Protein AF-A0A815WKU8-F1 (afdb_monomer)

Foldseek 3Di:
DDPCALVNLLVVLLVVQVVLPAVSLVVLLLCLFADDPVSNLSSLVSVLVNCLVVQQSGPYDLLSLVLSLLLQCLPPDPVSNVSSLSSVLSCCVHVVPPPDDDDDDDDDPDDSVNVNVVLVVLSVVNNCSSLSVLLVCCVSCVVCLLVNLLNLLVSLLSGDPVSNVSSVSSNVNSVLLADEDDPPDPPPPQDPPPPDDPPDPPDSPHSPGPYDNVSNVSNVVSVVVVPD

Radius of gyration: 19.02 Å; Cα contacts (8 Å, |Δi|>4): 228; chains: 1; bounding box: 58×35×51 Å

Solvent-accessible surface area (backbone atoms only — not comparable to full-atom values): 13208 Å² total; per-residue (Å²): 132,87,80,78,45,50,66,58,52,31,52,50,52,57,60,32,54,77,66,74,51,44,66,62,56,54,53,42,54,51,37,43,39,61,47,55,73,74,56,14,50,39,38,47,52,24,51,41,50,50,52,62,73,55,55,85,71,61,78,66,64,62,49,60,54,50,54,54,30,44,63,29,38,42,39,92,49,64,74,54,17,55,47,21,48,55,36,48,49,51,47,45,68,42,80,60,60,73,78,70,80,92,73,84,88,89,78,82,86,75,49,80,65,54,57,47,54,48,51,53,59,45,45,70,41,51,94,49,14,29,43,54,50,33,40,52,45,32,71,77,43,56,88,45,32,70,55,40,50,55,45,47,55,55,45,47,76,63,29,38,77,74,56,31,58,50,43,52,51,41,44,53,46,34,55,70,42,54,36,78,48,65,90,87,56,64,96,83,68,83,64,82,83,74,85,71,72,94,82,62,102,71,79,62,56,78,89,67,35,69,42,40,59,68,50,32,52,52,50,53,51,53,52,49,72,76,72,111

Nearest PDB structures (foldseek):
  7pgp-assembly1_N  TM=6.726E-01  e=5.378E-02  Homo sapiens
  7vpw-assembly1_A  TM=4.222E-01  e=2.963E-01  Homo sapiens
  5j3v-assembly1_A  TM=3.668E-01  e=3.103E-01  Homo sapiens
  2qmr-assembly2_B  TM=3.824E-01  e=1.964E+00  Homo sapiens
  2qmr-assembly3_C  TM=3.902E-01  e=2.154E+00  Homo sapiens

Organism: NCBI:txid433720

Sequence (228 aa):
TSQLSVTTLYQLLELHGKTTNTMVVEWVIDRCYTKSVRFSDRCFTALAKTFIEVANDYPCDLPSVLTLTLTNVGSPRMHVHELALRLMVVLCKGHLSESQPTTSQQSNGISSSDDVAYIISLASNYSKSQMMLSEYLARRRPDLTMAMFSEITTRILTANSCSRGTLFMILLPWIHNIELTDPSLPKGMHGHDIALNEEQGNAFLQGLGWGSVQSTELILNNLFYLTA

pLDDT: mean 75.83, std 17.93, range [31.61, 95.25]

Structure (mmCIF, N/CA/C/O backbone):
data_AF-A0A815WKU8-F1
#
_entry.id   AF-A0A815WKU8-F1
#
loop_
_atom_site.group_PDB
_atom_site.id
_atom_site.type_symbol
_atom_site.label_atom_id
_atom_site.label_alt_id
_atom_site.label_comp_id
_atom_site.label_asym_id
_atom_site.label_entity_id
_atom_site.label_seq_id
_atom_site.pdbx_PDB_ins_code
_atom_site.Cartn_x
_atom_site.Cartn_y
_atom_site.Cartn_z
_atom_site.occupancy
_atom_site.B_iso_or_equiv
_atom_site.auth_seq_id
_atom_site.auth_comp_id
_atom_site.auth_asym_id
_atom_site.auth_atom_id
_atom_site.pdbx_PDB_model_num
ATOM 1 N N . THR A 1 1 ? -26.457 9.053 9.094 1.00 39.94 1 THR A N 1
ATOM 2 C CA . THR A 1 1 ? -25.401 8.305 8.378 1.00 39.94 1 THR A CA 1
ATOM 3 C C . THR A 1 1 ? -24.562 7.573 9.403 1.00 39.94 1 THR A C 1
ATOM 5 O O . THR A 1 1 ? -23.947 8.196 10.257 1.00 39.94 1 THR A O 1
ATOM 8 N N . SER A 1 2 ? -24.666 6.249 9.408 1.00 45.81 2 SER A N 1
ATOM 9 C CA . SER A 1 2 ? -24.241 5.353 10.486 1.00 45.81 2 SER A CA 1
ATOM 10 C C . SER A 1 2 ? -22.752 5.509 10.820 1.00 45.81 2 SER A C 1
ATOM 12 O O . SER A 1 2 ? -21.889 5.200 9.999 1.00 45.81 2 SER A O 1
ATOM 14 N N . GLN A 1 3 ? -22.440 6.005 12.022 1.00 51.44 3 GLN A N 1
ATOM 15 C CA . GLN A 1 3 ? -21.077 6.024 12.552 1.00 51.44 3 GLN A CA 1
ATOM 16 C C . GLN A 1 3 ? -20.672 4.589 12.909 1.00 51.44 3 GLN A C 1
ATOM 18 O O . GLN A 1 3 ? -20.868 4.148 14.036 1.00 51.44 3 GLN A O 1
ATOM 23 N N . LEU A 1 4 ? -20.107 3.844 11.957 1.00 62.72 4 LEU A N 1
ATOM 24 C CA . LEU A 1 4 ? -19.464 2.572 12.284 1.00 62.72 4 LEU A CA 1
ATOM 25 C C . LEU A 1 4 ? -18.291 2.863 13.232 1.00 62.72 4 LEU A C 1
ATOM 27 O O . LEU A 1 4 ? -17.476 3.751 12.959 1.00 62.72 4 LEU A O 1
ATOM 31 N N . SER A 1 5 ? -18.246 2.207 14.388 1.00 79.44 5 SER A N 1
ATOM 32 C CA . SER A 1 5 ? -17.195 2.449 15.377 1.00 79.44 5 SER A CA 1
ATOM 33 C C . SER A 1 5 ? -15.897 1.716 14.998 1.00 79.44 5 SER A C 1
ATOM 35 O O . SER A 1 5 ? -15.950 0.704 14.303 1.00 79.44 5 SER A O 1
ATOM 37 N N . VAL A 1 6 ? -14.725 2.211 15.428 1.00 71.25 6 VAL A N 1
ATOM 38 C CA . VAL A 1 6 ? -13.427 1.525 15.188 1.00 71.25 6 VAL A CA 1
ATOM 39 C C . VAL A 1 6 ? -13.457 0.112 15.762 1.00 71.25 6 VAL A C 1
ATOM 41 O O . VAL A 1 6 ? -12.947 -0.810 15.143 1.00 71.25 6 VAL A O 1
ATOM 44 N N . THR A 1 7 ? -14.097 -0.061 16.919 1.00 74.94 7 THR A N 1
ATOM 45 C CA . THR A 1 7 ? -14.254 -1.359 17.574 1.00 74.94 7 THR A CA 1
ATOM 46 C C . THR A 1 7 ? -15.139 -2.298 16.759 1.00 74.94 7 THR A C 1
ATOM 48 O O . THR A 1 7 ? -14.791 -3.462 16.620 1.00 74.94 7 THR A O 1
ATOM 51 N N . THR A 1 8 ? -16.212 -1.799 16.135 1.00 81.06 8 THR A N 1
ATOM 52 C CA . THR A 1 8 ? -17.035 -2.601 15.210 1.00 81.06 8 THR A CA 1
ATOM 53 C C . THR A 1 8 ? -16.240 -3.041 13.977 1.00 81.06 8 THR A C 1
ATOM 55 O O . THR A 1 8 ? -16.346 -4.194 13.577 1.00 81.06 8 THR A O 1
ATOM 58 N N . LEU A 1 9 ? -15.433 -2.150 13.382 1.00 79.31 9 LEU A N 1
ATOM 59 C CA . LEU A 1 9 ? -14.571 -2.499 12.242 1.00 79.31 9 LEU A CA 1
ATOM 60 C C . LEU A 1 9 ? -13.524 -3.542 12.624 1.00 79.31 9 LEU A C 1
ATOM 62 O O . LEU A 1 9 ? -13.321 -4.501 11.891 1.00 79.31 9 LEU A O 1
ATOM 66 N N . TYR A 1 10 ? -12.888 -3.360 13.777 1.00 74.62 10 TYR A N 1
ATOM 67 C CA . TYR A 1 10 ? -11.885 -4.281 14.288 1.00 74.62 10 TYR A CA 1
ATOM 68 C C . TYR A 1 10 ? -12.481 -5.670 14.561 1.00 74.62 10 TYR A C 1
ATOM 70 O O . TYR A 1 10 ? -11.957 -6.655 14.060 1.00 74.62 10 TYR A O 1
ATOM 78 N N . GLN A 1 11 ? -13.621 -5.755 15.258 1.00 77.88 11 GLN A N 1
ATOM 79 C CA . GLN A 1 11 ? -14.301 -7.031 15.519 1.00 77.88 11 GLN A CA 1
ATOM 80 C C . GLN A 1 11 ? -14.716 -7.730 14.223 1.00 77.88 11 GLN A C 1
ATOM 82 O O . GLN A 1 11 ? -14.587 -8.942 14.101 1.00 77.88 11 GLN A O 1
ATOM 87 N N . LEU A 1 12 ? -15.191 -6.967 13.237 1.00 80.75 12 LEU A N 1
ATOM 88 C CA . LEU A 1 12 ? -15.529 -7.489 11.919 1.00 80.75 12 LEU A CA 1
ATOM 89 C C . LEU A 1 12 ? -14.275 -8.051 11.220 1.00 80.75 12 LEU A C 1
ATOM 91 O O . LEU A 1 12 ? -14.286 -9.189 10.767 1.00 80.75 12 LEU A O 1
ATOM 95 N N . LEU A 1 13 ? -13.163 -7.316 11.203 1.00 78.00 13 LEU A N 1
ATOM 96 C CA . LEU A 1 13 ? -11.903 -7.791 10.617 1.00 78.00 13 LEU A CA 1
ATOM 97 C C . LEU A 1 13 ? -11.333 -9.025 11.336 1.00 78.00 13 LEU A C 1
ATOM 99 O O . LEU A 1 13 ? -10.831 -9.932 10.673 1.00 78.00 13 LEU A O 1
ATOM 103 N N . GLU A 1 14 ? -11.445 -9.084 12.664 1.00 74.12 14 GLU A N 1
ATOM 104 C CA . GLU A 1 14 ? -10.985 -10.210 13.485 1.00 74.12 14 GLU A CA 1
ATOM 105 C C . GLU A 1 14 ? -11.832 -11.472 13.252 1.00 74.12 14 GLU A C 1
ATOM 107 O O . GLU A 1 14 ? -11.296 -12.566 13.057 1.00 74.12 14 GLU A O 1
ATOM 112 N N . LEU A 1 15 ? -13.162 -11.325 13.225 1.00 69.81 15 LEU A N 1
ATOM 113 C CA . LEU A 1 15 ? -14.088 -12.426 12.957 1.00 69.81 15 LEU A CA 1
ATOM 114 C C . LEU A 1 15 ? -13.900 -12.978 11.541 1.00 69.81 15 LEU A C 1
ATOM 116 O O . LEU A 1 15 ? -13.887 -14.194 11.351 1.00 69.81 15 LEU A O 1
ATOM 120 N N . HIS A 1 16 ? -13.722 -12.096 10.554 1.00 68.81 16 HIS A N 1
ATOM 121 C CA . HIS A 1 16 ? -13.595 -12.501 9.157 1.00 68.81 16 HIS A CA 1
ATOM 122 C C . HIS A 1 16 ? -12.189 -12.994 8.785 1.00 68.81 16 HIS A C 1
ATOM 124 O O . HIS A 1 16 ? -12.086 -13.889 7.941 1.00 68.81 16 HIS A O 1
ATOM 130 N N . GLY A 1 17 ? -11.138 -12.520 9.468 1.00 60.28 17 GLY A N 1
ATOM 131 C CA . GLY A 1 17 ? -9.767 -13.020 9.311 1.00 60.28 17 GLY A CA 1
ATOM 132 C C . GLY A 1 17 ? -9.640 -14.520 9.594 1.00 60.28 17 GLY A C 1
ATOM 133 O O . GLY A 1 17 ? -8.927 -15.224 8.888 1.00 60.28 17 GLY A O 1
ATOM 134 N N . LYS A 1 18 ? -10.436 -15.045 10.536 1.00 59.91 18 LYS A N 1
ATOM 135 C CA . LYS A 1 18 ? -10.501 -16.486 10.852 1.00 59.91 18 LYS A CA 1
ATOM 136 C C . LYS A 1 18 ? -11.215 -17.326 9.785 1.00 59.91 18 LYS A C 1
ATOM 138 O O . LYS A 1 18 ? -11.091 -18.544 9.788 1.00 59.91 18 LYS A O 1
ATOM 143 N N . THR A 1 19 ? -11.970 -16.697 8.880 1.00 55.69 19 THR A N 1
ATOM 144 C CA . THR A 1 19 ? -12.804 -17.380 7.868 1.00 55.69 19 THR A CA 1
ATOM 145 C C . THR A 1 19 ? -12.257 -17.287 6.441 1.00 55.69 19 THR A C 1
ATOM 147 O O . THR A 1 19 ? -12.985 -17.585 5.499 1.00 55.69 19 THR A O 1
ATOM 150 N N . THR A 1 20 ? -10.993 -16.886 6.247 1.00 60.47 20 THR A N 1
ATOM 151 C CA . THR A 1 20 ? -10.344 -16.704 4.923 1.00 60.47 20 THR A CA 1
ATOM 152 C C . THR A 1 20 ? -11.039 -15.703 3.984 1.00 60.47 20 THR A C 1
ATOM 154 O O . THR A 1 20 ? -10.730 -15.637 2.798 1.00 60.47 20 THR A O 1
ATOM 157 N N . ASN A 1 21 ? -11.977 -14.893 4.489 1.00 66.62 21 ASN A N 1
ATOM 158 C CA . ASN A 1 21 ? -12.726 -13.947 3.667 1.00 66.62 21 ASN A CA 1
ATOM 159 C C . ASN A 1 21 ? -11.954 -12.628 3.511 1.00 66.62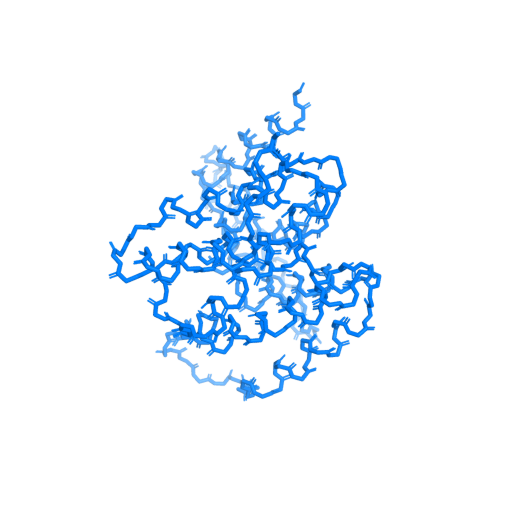 21 ASN A C 1
ATOM 161 O O . ASN A 1 21 ? -12.059 -11.725 4.343 1.00 66.62 21 ASN A O 1
ATOM 165 N N . THR A 1 22 ? -11.204 -12.519 2.416 1.00 74.00 22 THR A N 1
ATOM 166 C CA . THR A 1 22 ? -10.369 -11.355 2.079 1.00 74.00 22 THR A CA 1
ATOM 167 C C . THR A 1 22 ? -11.166 -10.147 1.566 1.00 74.00 22 THR A C 1
ATOM 169 O O . THR A 1 22 ? -10.671 -9.022 1.608 1.00 74.00 22 THR A O 1
ATOM 172 N N . MET A 1 23 ? -12.432 -10.329 1.160 1.00 78.50 23 MET A N 1
ATOM 173 C CA . MET A 1 23 ? -13.259 -9.255 0.579 1.00 78.50 23 MET A CA 1
ATOM 174 C C . MET A 1 23 ? -13.518 -8.110 1.560 1.00 78.50 23 MET A C 1
ATOM 176 O O . MET A 1 23 ? -13.627 -6.950 1.165 1.00 78.50 23 MET A O 1
ATOM 180 N N . VAL A 1 24 ? -13.633 -8.431 2.850 1.00 81.94 24 VAL A N 1
ATOM 181 C CA . VAL A 1 24 ? -13.855 -7.431 3.897 1.00 81.94 24 VAL A CA 1
ATOM 182 C C . VAL A 1 24 ? -12.640 -6.519 4.036 1.00 81.94 24 VAL A C 1
ATOM 184 O O . VAL A 1 24 ? -12.800 -5.308 4.169 1.00 81.94 24 VAL A O 1
ATOM 187 N N . VAL A 1 25 ? -11.434 -7.081 3.974 1.00 83.38 25 VAL A N 1
ATOM 188 C CA . VAL A 1 25 ? -10.187 -6.315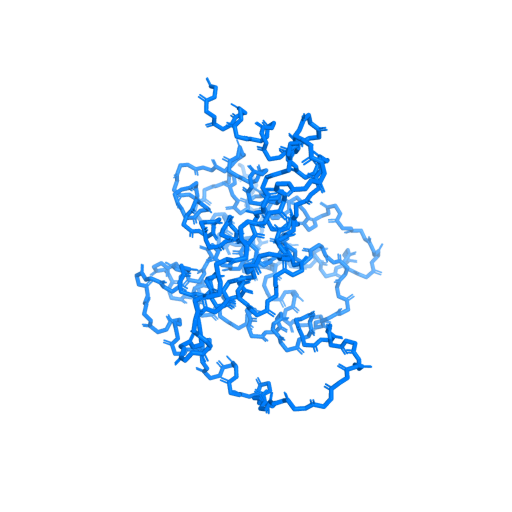 4.072 1.00 83.38 25 VAL A CA 1
ATOM 189 C C . VAL A 1 25 ? -10.038 -5.388 2.888 1.00 83.38 25 VAL A C 1
ATOM 191 O O . VAL A 1 25 ? -9.875 -4.190 3.101 1.00 83.38 25 VAL A O 1
ATOM 194 N N . GLU A 1 26 ? -10.202 -5.906 1.671 1.00 86.19 26 GLU A N 1
ATOM 195 C CA . GLU A 1 26 ? -10.152 -5.089 0.455 1.00 86.19 26 GLU A CA 1
ATOM 196 C C . GLU A 1 26 ? -11.170 -3.949 0.496 1.00 86.19 26 GLU A C 1
ATOM 198 O O . GLU A 1 26 ? -10.838 -2.794 0.226 1.00 86.19 26 GLU A O 1
ATOM 203 N N . TRP A 1 27 ? -12.392 -4.230 0.959 1.00 87.19 27 TRP A N 1
ATOM 204 C CA . TRP A 1 27 ? -13.400 -3.191 1.128 1.00 87.19 27 TRP A CA 1
ATOM 205 C C . TRP A 1 27 ? -12.978 -2.125 2.148 1.00 87.19 27 TRP A C 1
ATOM 207 O O . TRP A 1 27 ? -13.216 -0.938 1.920 1.00 87.19 27 TRP A O 1
ATOM 217 N N . VAL A 1 28 ? -12.366 -2.499 3.279 1.00 89.06 28 VAL A N 1
ATOM 218 C CA . VAL A 1 28 ? -11.888 -1.521 4.274 1.00 89.06 28 VAL A CA 1
ATOM 219 C C . VAL A 1 28 ? -10.692 -0.728 3.730 1.00 89.06 28 VAL A C 1
ATOM 221 O O . VAL A 1 28 ? -10.642 0.487 3.946 1.00 89.06 28 VAL A O 1
ATOM 224 N N . ILE A 1 29 ? -9.786 -1.362 2.975 1.00 91.19 29 ILE A N 1
ATOM 225 C CA . ILE A 1 29 ? -8.673 -0.697 2.279 1.00 91.19 29 ILE A CA 1
ATOM 226 C C . ILE A 1 29 ? -9.219 0.353 1.301 1.00 91.19 29 ILE A C 1
ATOM 228 O O . ILE A 1 29 ? -8.812 1.514 1.366 1.00 91.19 29 ILE A O 1
ATOM 232 N N . ASP A 1 30 ? -10.227 0.019 0.491 1.00 91.25 30 ASP A N 1
ATOM 233 C CA . ASP A 1 30 ? -10.883 0.974 -0.415 1.00 91.25 30 ASP A CA 1
ATOM 234 C C . ASP A 1 30 ? -11.449 2.194 0.320 1.00 91.25 30 ASP A C 1
ATOM 236 O O . ASP A 1 30 ? -11.418 3.330 -0.174 1.00 91.25 30 ASP A O 1
ATOM 240 N N . ARG A 1 31 ? -11.977 2.002 1.534 1.00 90.88 31 ARG A N 1
ATOM 241 C CA . ARG A 1 31 ? -12.481 3.122 2.340 1.00 90.88 31 ARG A CA 1
ATOM 242 C C . ARG A 1 31 ? -11.377 4.038 2.838 1.00 90.88 31 ARG A C 1
ATOM 244 O O . ARG A 1 31 ? -11.654 5.229 2.981 1.00 90.88 31 ARG A O 1
ATOM 251 N N . CYS A 1 32 ? -10.155 3.547 3.027 1.00 92.75 32 CYS A N 1
ATOM 252 C CA . CYS A 1 32 ? -9.016 4.397 3.364 1.00 92.75 32 CYS A CA 1
ATOM 253 C C . CYS A 1 32 ? -8.712 5.417 2.252 1.00 92.75 32 CYS A C 1
ATOM 255 O O . CYS A 1 32 ? -8.382 6.563 2.564 1.00 92.75 32 CYS A O 1
ATOM 257 N N . TYR A 1 33 ? -8.908 5.046 0.983 1.00 91.81 33 TYR A N 1
ATOM 258 C CA . TYR A 1 33 ? -8.633 5.904 -0.177 1.00 91.81 33 TYR A CA 1
ATOM 259 C C . TYR A 1 33 ? -9.827 6.756 -0.635 1.00 91.81 33 TYR A C 1
ATOM 261 O O . TYR A 1 33 ? -9.639 7.862 -1.150 1.00 91.81 33 TYR A O 1
ATOM 269 N N . THR A 1 34 ? -11.060 6.279 -0.432 1.00 90.38 34 THR A N 1
ATOM 270 C CA . THR A 1 34 ? -12.273 6.899 -1.012 1.00 90.38 34 THR A CA 1
ATOM 271 C C . THR A 1 34 ? -13.086 7.760 -0.042 1.00 90.38 34 THR A C 1
ATOM 273 O O . THR A 1 34 ? -13.949 8.526 -0.478 1.00 90.38 34 THR A O 1
ATOM 276 N N . LYS A 1 35 ? -12.890 7.625 1.276 1.00 89.88 35 LYS A N 1
ATOM 277 C CA . LYS A 1 35 ? -13.703 8.325 2.287 1.00 89.88 35 LYS A CA 1
ATOM 278 C C . LYS A 1 35 ? -13.001 9.548 2.867 1.00 89.88 35 LYS A C 1
ATOM 280 O O . LYS A 1 35 ? -11.894 9.913 2.492 1.00 89.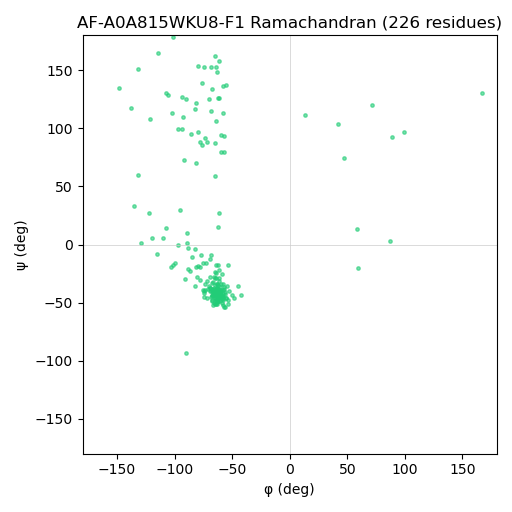88 35 LYS A O 1
ATOM 285 N N . SER A 1 36 ? -13.712 10.238 3.760 1.00 88.69 36 SER A N 1
ATOM 286 C CA . SER A 1 36 ? -13.168 11.393 4.458 1.00 88.69 36 SER A CA 1
ATOM 287 C C . SER A 1 36 ? -11.991 10.986 5.337 1.00 88.69 36 SER A C 1
ATOM 289 O O . SER A 1 36 ? -11.985 9.919 5.943 1.00 88.69 36 SER A O 1
ATOM 291 N N . VAL A 1 37 ? -11.051 11.912 5.482 1.00 88.94 37 VAL A N 1
ATOM 292 C CA . VAL A 1 37 ? -9.830 11.813 6.292 1.00 88.94 37 VAL A CA 1
ATOM 293 C C . VAL A 1 37 ? -10.068 11.164 7.670 1.00 88.94 37 VAL A C 1
ATOM 295 O O . VAL A 1 37 ? -9.328 10.272 8.071 1.00 88.94 37 VAL A O 1
ATOM 298 N N . ARG A 1 38 ? -11.152 11.537 8.368 1.00 88.25 38 ARG A N 1
ATOM 299 C CA . ARG A 1 38 ? -11.523 10.960 9.677 1.00 88.25 38 ARG A CA 1
ATOM 300 C C . ARG A 1 38 ? -12.002 9.510 9.598 1.00 88.25 38 ARG A C 1
ATOM 302 O O . ARG A 1 38 ? -11.793 8.749 10.535 1.00 88.25 38 ARG A O 1
ATOM 309 N N . PHE A 1 39 ? -12.717 9.141 8.538 1.00 88.94 39 PHE A N 1
ATOM 310 C CA . PHE A 1 39 ? -13.186 7.769 8.346 1.00 88.94 39 PHE A CA 1
ATOM 311 C C . PHE A 1 39 ? -12.026 6.861 7.935 1.00 88.94 39 PHE A C 1
ATOM 313 O O . PHE A 1 39 ? -11.895 5.763 8.475 1.00 88.94 39 PHE A O 1
ATOM 320 N N . SER A 1 40 ? -11.158 7.353 7.050 1.00 90.81 40 SER A N 1
ATOM 321 C CA . SER A 1 40 ? -9.942 6.663 6.624 1.00 90.81 40 SER A CA 1
ATOM 322 C C . SER A 1 40 ? -9.029 6.339 7.804 1.00 90.81 40 SER A C 1
ATOM 324 O O . SER A 1 40 ? -8.580 5.206 7.906 1.00 90.81 40 SER A O 1
ATOM 326 N N . ASP A 1 41 ? -8.847 7.258 8.760 1.00 91.38 41 ASP A N 1
ATOM 327 C CA . ASP A 1 41 ? -8.035 6.991 9.962 1.00 91.38 41 ASP A CA 1
ATOM 328 C C . ASP A 1 41 ? -8.570 5.841 10.794 1.00 91.38 41 ASP A C 1
ATOM 330 O O . ASP A 1 41 ? -7.811 5.027 11.311 1.00 91.38 41 ASP A O 1
ATOM 334 N N . ARG A 1 42 ? -9.893 5.773 10.933 1.00 90.19 42 ARG A N 1
ATOM 335 C CA . ARG A 1 42 ? -10.560 4.726 11.708 1.00 90.19 42 ARG A CA 1
ATOM 336 C C . ARG A 1 42 ? -10.424 3.372 11.023 1.00 90.19 42 ARG A C 1
ATOM 338 O O . ARG A 1 42 ? -10.177 2.385 11.709 1.00 90.19 42 ARG A O 1
ATOM 345 N N . CYS A 1 43 ? -10.541 3.348 9.695 1.00 91.38 43 CYS A N 1
ATOM 346 C CA . CYS A 1 43 ? -10.332 2.153 8.879 1.00 91.38 43 CYS A CA 1
ATOM 347 C C . CYS A 1 43 ? -8.881 1.681 8.955 1.00 91.38 43 CYS A C 1
ATOM 349 O O . CYS A 1 43 ? -8.633 0.533 9.311 1.00 91.38 43 CYS A O 1
ATOM 351 N N . PHE A 1 44 ? -7.933 2.588 8.720 1.00 93.69 44 PHE A N 1
ATOM 352 C CA . PHE A 1 44 ? -6.509 2.300 8.811 1.00 93.69 44 PHE A CA 1
ATOM 353 C C . PHE A 1 44 ? -6.117 1.819 10.208 1.00 93.69 44 PHE A C 1
ATOM 355 O O . PHE A 1 44 ? -5.417 0.824 10.341 1.00 93.69 44 PHE A O 1
ATOM 362 N N . THR A 1 45 ? -6.616 2.475 11.259 1.00 92.44 45 THR A N 1
ATOM 363 C CA . THR A 1 45 ? -6.326 2.083 12.643 1.00 92.44 45 THR A CA 1
ATOM 364 C C . THR A 1 45 ? -6.837 0.682 12.954 1.00 92.44 45 THR A C 1
ATOM 366 O O . THR A 1 45 ? -6.134 -0.083 13.609 1.00 92.44 45 THR A O 1
ATOM 369 N N . ALA A 1 46 ? -8.051 0.344 12.506 1.00 90.44 46 ALA A N 1
ATOM 370 C CA . ALA A 1 46 ? -8.603 -0.993 12.690 1.00 90.44 46 ALA A CA 1
ATOM 371 C C . ALA A 1 46 ? -7.760 -2.037 11.944 1.00 90.44 46 ALA A C 1
ATOM 373 O O . ALA A 1 46 ? -7.293 -2.978 12.576 1.00 90.44 46 ALA A O 1
ATOM 374 N N . LEU A 1 47 ? -7.484 -1.809 10.653 1.00 90.25 47 LEU A N 1
ATOM 375 C CA . LEU A 1 47 ? -6.650 -2.691 9.832 1.00 90.25 47 LEU A CA 1
ATOM 376 C C . LEU A 1 47 ? -5.270 -2.903 10.451 1.00 90.25 47 LEU A C 1
ATOM 378 O O . LEU A 1 47 ? -4.870 -4.036 10.689 1.00 90.25 47 LEU A O 1
ATOM 382 N N . ALA A 1 48 ? -4.554 -1.821 10.754 1.00 91.50 48 ALA A N 1
ATOM 383 C CA . ALA A 1 48 ? -3.191 -1.907 11.253 1.00 91.50 48 ALA A CA 1
ATOM 384 C C . ALA A 1 48 ? -3.111 -2.652 12.587 1.00 91.50 48 ALA A C 1
ATOM 386 O O . ALA A 1 48 ? -2.211 -3.465 12.767 1.00 91.50 48 ALA A O 1
ATOM 387 N N . LYS A 1 49 ? -4.066 -2.435 13.501 1.00 89.44 49 LYS A N 1
ATOM 388 C CA . LYS A 1 49 ? -4.131 -3.208 14.748 1.00 89.44 49 LYS A CA 1
ATOM 389 C C . LYS A 1 49 ? -4.376 -4.689 14.486 1.00 89.44 49 LYS A C 1
ATOM 391 O O . LYS A 1 49 ? -3.640 -5.505 15.024 1.00 89.44 49 LYS A O 1
ATOM 396 N N . THR A 1 50 ? -5.336 -5.021 13.622 1.00 86.00 50 THR A N 1
ATOM 397 C CA . THR A 1 50 ? -5.610 -6.415 13.255 1.00 86.00 50 THR A CA 1
ATOM 398 C C . THR A 1 50 ? -4.372 -7.089 12.658 1.00 86.00 50 THR A C 1
ATOM 400 O O . THR A 1 50 ? -4.015 -8.177 13.091 1.00 86.00 50 THR A O 1
ATOM 403 N N . PHE A 1 51 ? -3.662 -6.441 11.731 1.00 85.69 51 PHE A N 1
ATOM 404 C CA . PHE A 1 51 ? -2.446 -7.009 11.135 1.00 85.69 51 PHE A CA 1
ATOM 405 C C . PHE A 1 51 ? -1.289 -7.157 12.127 1.00 85.69 51 PHE A C 1
ATOM 407 O O . PHE A 1 51 ? -0.583 -8.163 12.097 1.00 85.69 51 PHE A O 1
ATOM 414 N N . ILE A 1 52 ? -1.096 -6.179 13.017 1.00 87.38 52 ILE A N 1
ATOM 415 C CA . ILE A 1 52 ? -0.049 -6.238 14.046 1.00 87.38 52 ILE A CA 1
ATOM 416 C C . ILE A 1 52 ? -0.321 -7.371 15.046 1.00 87.38 52 ILE A C 1
ATOM 418 O O . ILE A 1 52 ? 0.620 -8.020 15.490 1.00 87.38 52 ILE A O 1
ATOM 422 N N . GLU A 1 53 ? -1.583 -7.604 15.410 1.00 83.25 53 GLU A N 1
ATOM 423 C CA . GLU A 1 53 ? -1.959 -8.614 16.406 1.00 83.25 53 GLU A CA 1
ATOM 424 C C . GLU A 1 53 ? -2.048 -10.030 15.831 1.00 83.25 53 GLU A C 1
ATOM 426 O O . GLU A 1 53 ? -1.684 -10.979 16.520 1.00 83.25 53 GLU A O 1
ATOM 431 N N . VAL A 1 54 ? -2.512 -10.182 14.586 1.00 73.88 54 VAL A N 1
ATOM 432 C CA . VAL A 1 54 ? -2.662 -11.497 13.939 1.00 73.88 54 VAL A CA 1
ATOM 433 C C . VAL A 1 54 ? -1.338 -12.019 13.365 1.00 73.88 54 VAL A C 1
ATOM 435 O O . VAL A 1 54 ? -1.227 -13.220 13.188 1.00 73.88 54 VAL A O 1
ATOM 438 N N . ALA A 1 55 ? -0.343 -11.148 13.132 1.00 62.84 55 ALA A N 1
ATOM 439 C CA . ALA A 1 55 ? 1.047 -11.457 12.755 1.00 62.84 55 ALA A CA 1
ATOM 440 C C . ALA A 1 55 ? 1.233 -12.589 11.710 1.00 62.84 55 ALA A C 1
ATOM 442 O O . ALA A 1 55 ? 1.204 -13.766 12.042 1.00 62.84 55 ALA A O 1
ATOM 443 N N . ASN A 1 56 ? 1.527 -12.224 10.454 1.00 59.50 56 ASN A N 1
ATOM 444 C CA . ASN A 1 56 ? 1.844 -13.092 9.294 1.00 59.50 56 ASN A CA 1
ATOM 445 C C . ASN A 1 56 ? 0.794 -14.127 8.848 1.00 59.50 56 ASN A C 1
ATOM 447 O O . ASN A 1 56 ? 0.815 -14.516 7.684 1.00 59.50 56 ASN A O 1
ATOM 451 N N . ASP A 1 57 ? -0.154 -14.509 9.702 1.00 61.50 57 ASP A N 1
ATOM 452 C CA . ASP A 1 57 ? -1.186 -15.507 9.382 1.00 61.50 57 ASP A CA 1
ATOM 453 C C . ASP A 1 57 ? -2.449 -14.900 8.747 1.00 61.50 57 ASP A C 1
ATOM 455 O O . ASP A 1 57 ? -3.417 -15.607 8.455 1.00 61.50 57 ASP A O 1
ATOM 459 N N . TYR A 1 58 ? -2.479 -13.582 8.525 1.00 66.19 58 TYR A N 1
ATOM 460 C CA . TYR A 1 58 ? -3.634 -12.934 7.911 1.00 66.19 58 TYR A CA 1
ATOM 461 C C . TYR A 1 58 ? -3.589 -13.083 6.379 1.00 66.19 58 TYR A C 1
ATOM 463 O O . TYR A 1 58 ? -2.643 -12.593 5.759 1.00 66.19 58 TYR A O 1
ATOM 471 N N . PRO A 1 59 ? -4.609 -13.680 5.729 1.00 66.00 59 PRO A N 1
ATOM 472 C CA . PRO A 1 59 ? -4.651 -13.796 4.276 1.00 66.00 59 PRO A CA 1
ATOM 473 C C . PRO A 1 59 ? -4.960 -12.422 3.669 1.00 66.00 59 PRO A C 1
ATOM 475 O O . PRO A 1 59 ? -6.117 -12.031 3.530 1.00 66.00 59 PRO A O 1
ATOM 478 N N . CYS A 1 60 ? -3.927 -11.653 3.342 1.00 72.44 60 CYS A N 1
ATOM 479 C CA . CYS A 1 60 ? -4.061 -10.385 2.632 1.00 72.44 60 CYS A CA 1
ATOM 480 C C . CYS A 1 60 ? -3.083 -10.300 1.470 1.00 72.44 60 CYS A C 1
ATOM 482 O O . CYS A 1 60 ? -1.979 -10.843 1.525 1.00 72.44 60 CYS A O 1
ATOM 484 N N . A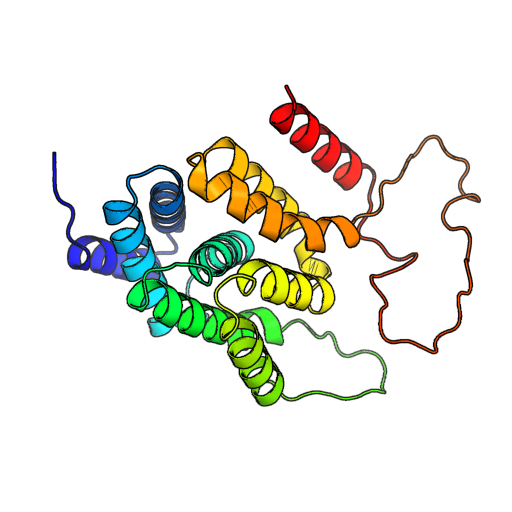SP A 1 61 ? -3.474 -9.549 0.448 1.00 85.75 61 ASP A N 1
ATOM 485 C CA . ASP A 1 61 ? -2.564 -9.172 -0.616 1.00 85.75 61 ASP A CA 1
ATOM 486 C C . ASP A 1 61 ? -1.509 -8.189 -0.075 1.00 85.75 61 ASP A C 1
ATOM 488 O O . ASP A 1 61 ? -1.818 -7.083 0.381 1.00 85.75 61 ASP A O 1
ATOM 492 N N . LEU A 1 62 ? -0.246 -8.623 -0.066 1.00 87.94 62 LEU A N 1
ATOM 493 C CA . LEU A 1 62 ? 0.870 -7.854 0.485 1.00 87.94 62 LEU A CA 1
ATOM 494 C C . LEU A 1 62 ? 1.034 -6.476 -0.192 1.00 87.94 62 LEU A C 1
ATOM 496 O O . LEU A 1 62 ? 1.147 -5.496 0.548 1.00 87.94 62 LEU A O 1
ATOM 500 N N . PRO A 1 63 ? 1.019 -6.347 -1.538 1.00 91.75 63 PRO A N 1
ATOM 501 C CA . PRO A 1 63 ? 1.029 -5.053 -2.223 1.00 91.75 63 PRO A CA 1
ATOM 502 C C . PRO A 1 63 ? -0.032 -4.078 -1.710 1.00 91.75 63 PRO A C 1
ATOM 504 O O . PRO A 1 63 ? 0.276 -2.905 -1.474 1.00 91.75 63 PRO A O 1
ATOM 507 N N . SER A 1 64 ? -1.255 -4.559 -1.477 1.00 92.19 64 SER A N 1
ATOM 508 C CA . SER A 1 64 ? -2.371 -3.738 -0.998 1.00 92.19 64 SER A CA 1
ATOM 509 C C . SER A 1 64 ? -2.108 -3.158 0.396 1.00 92.19 64 SER A C 1
ATOM 511 O O . SER A 1 64 ? -2.197 -1.942 0.619 1.00 92.19 64 SER A O 1
ATOM 513 N N . VAL A 1 65 ? -1.696 -4.004 1.347 1.00 91.88 65 VAL A N 1
ATOM 514 C CA . VAL A 1 65 ? -1.389 -3.561 2.720 1.00 91.88 65 VAL A CA 1
ATOM 515 C C . VAL A 1 65 ? -0.121 -2.705 2.759 1.00 91.88 65 VAL A C 1
ATOM 517 O O . VAL A 1 65 ? -0.070 -1.703 3.483 1.00 91.88 65 VAL A O 1
ATOM 520 N N . LEU A 1 66 ? 0.890 -3.036 1.953 1.00 93.44 66 LEU A N 1
ATOM 521 C CA . LEU A 1 66 ? 2.138 -2.281 1.863 1.00 93.44 66 LEU A CA 1
ATOM 522 C C . LEU A 1 66 ? 1.903 -0.870 1.308 1.00 93.44 66 LEU A C 1
ATOM 524 O O . LEU A 1 66 ? 2.366 0.109 1.898 1.00 93.44 66 LEU A O 1
ATOM 528 N N . THR A 1 67 ? 1.118 -0.748 0.236 1.00 95.25 67 THR A N 1
ATOM 529 C CA . THR A 1 67 ? 0.749 0.538 -0.376 1.00 95.25 67 THR A CA 1
ATOM 530 C C . THR A 1 67 ? -0.035 1.414 0.600 1.00 95.25 67 THR A C 1
ATOM 532 O O . THR A 1 67 ? 0.264 2.607 0.757 1.00 95.25 67 THR A O 1
ATOM 535 N N . LEU A 1 68 ? -0.991 0.828 1.329 1.00 95.12 68 LEU A N 1
ATOM 536 C CA . LEU A 1 68 ? -1.744 1.535 2.367 1.00 95.12 68 LEU A CA 1
ATOM 537 C C . LEU A 1 68 ? -0.844 2.000 3.513 1.00 95.12 68 LEU A C 1
ATOM 539 O O . LEU A 1 68 ? -0.978 3.133 3.988 1.00 95.12 68 LEU A O 1
ATOM 543 N N . THR A 1 69 ? 0.096 1.159 3.932 1.00 94.62 69 THR A N 1
ATOM 544 C CA . THR A 1 69 ? 1.053 1.490 4.990 1.00 94.62 69 THR A CA 1
ATOM 545 C C . THR A 1 69 ? 1.957 2.642 4.557 1.00 94.62 69 THR A C 1
ATOM 547 O O . THR A 1 69 ? 2.006 3.659 5.248 1.00 94.62 69 THR A O 1
ATOM 550 N N . LEU A 1 70 ? 2.582 2.559 3.376 1.00 94.00 70 LEU A N 1
ATOM 551 C CA . LEU A 1 70 ? 3.417 3.628 2.806 1.00 94.00 70 LEU A CA 1
ATOM 552 C C . LEU A 1 70 ? 2.652 4.955 2.693 1.00 94.00 70 LEU A C 1
ATOM 554 O O . LEU A 1 70 ? 3.170 6.016 3.055 1.00 94.00 70 LEU A O 1
ATOM 558 N N . THR A 1 71 ? 1.380 4.900 2.290 1.00 93.25 71 THR A N 1
ATOM 559 C CA . THR A 1 71 ? 0.510 6.086 2.208 1.00 93.25 71 THR A CA 1
ATOM 560 C C . THR A 1 71 ? 0.303 6.755 3.574 1.00 93.25 71 THR A C 1
ATOM 562 O O . THR A 1 71 ? 0.129 7.971 3.644 1.00 93.25 71 THR A O 1
ATOM 565 N N . ASN A 1 72 ? 0.366 6.004 4.676 1.00 93.00 72 ASN A N 1
ATOM 566 C CA . ASN A 1 72 ? 0.120 6.520 6.025 1.00 93.00 72 ASN A CA 1
ATOM 567 C C . ASN A 1 72 ? 1.396 6.838 6.826 1.00 93.00 72 ASN A C 1
ATOM 569 O O . ASN A 1 72 ? 1.322 7.618 7.777 1.00 93.00 72 ASN A O 1
ATOM 573 N N . VAL A 1 73 ? 2.574 6.348 6.419 1.00 92.44 73 VAL A N 1
ATOM 574 C CA . VAL A 1 73 ? 3.857 6.696 7.067 1.00 92.44 73 VAL A CA 1
ATOM 575 C C . VAL A 1 73 ? 4.214 8.184 6.9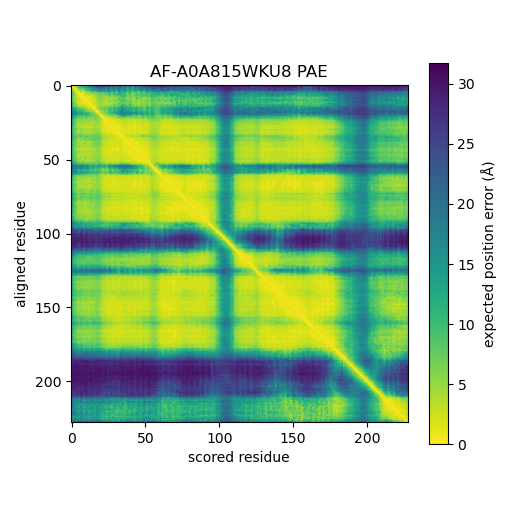15 1.00 92.44 73 VAL A C 1
ATOM 577 O O . VAL A 1 73 ? 4.912 8.742 7.751 1.00 92.44 73 VAL A O 1
ATOM 580 N N . GLY A 1 74 ? 3.703 8.889 5.909 1.00 88.25 74 GLY A N 1
ATOM 581 C CA . GLY A 1 74 ? 3.873 10.346 5.788 1.00 88.25 74 GLY A CA 1
ATOM 582 C C . GLY A 1 74 ? 2.790 11.167 6.486 1.00 88.25 74 GLY A C 1
ATOM 583 O O . GLY A 1 74 ? 2.680 12.363 6.227 1.00 88.25 74 GLY A O 1
ATOM 584 N N . SER A 1 75 ? 1.914 10.555 7.296 1.00 89.56 75 SER A N 1
ATOM 585 C CA . SER A 1 75 ? 0.758 11.281 7.826 1.00 89.56 75 SER A CA 1
ATOM 586 C C . SER A 1 75 ? 1.182 12.384 8.807 1.00 89.56 75 SER A C 1
ATOM 588 O O . SER A 1 75 ? 1.923 12.104 9.746 1.00 89.56 75 SER A O 1
ATOM 590 N N . PRO A 1 76 ? 0.629 13.611 8.701 1.00 88.06 76 PRO A N 1
ATOM 591 C CA . PRO A 1 76 ? 0.870 14.671 9.687 1.00 88.06 76 PRO A CA 1
ATOM 592 C C . PRO A 1 76 ? 0.235 14.370 11.056 1.00 88.06 76 PRO A C 1
ATOM 594 O O . PRO A 1 76 ? 0.442 15.096 12.025 1.00 88.06 76 PRO A O 1
ATOM 597 N N . ARG A 1 77 ? -0.587 13.318 11.150 1.00 90.00 77 ARG A N 1
ATOM 598 C CA . ARG A 1 77 ? -1.218 12.880 12.396 1.00 90.00 77 ARG A CA 1
ATOM 599 C C . ARG A 1 77 ? -0.339 11.825 13.046 1.00 90.00 77 ARG A C 1
ATOM 601 O O . ARG A 1 77 ? -0.306 10.685 12.589 1.00 90.00 77 ARG A O 1
ATOM 608 N N . MET A 1 78 ? 0.288 12.200 14.157 1.00 90.31 78 MET A N 1
ATOM 609 C CA . MET A 1 78 ? 1.238 11.361 14.895 1.00 90.31 78 MET A CA 1
ATOM 610 C C . MET A 1 78 ? 0.736 9.940 15.171 1.00 90.31 78 MET A C 1
ATOM 612 O O . MET A 1 78 ? 1.436 8.978 14.887 1.00 90.31 78 MET A O 1
ATOM 616 N N . HIS A 1 79 ? -0.506 9.786 15.639 1.00 91.38 79 HIS A N 1
ATOM 617 C CA . HIS A 1 79 ? -1.062 8.463 15.944 1.00 91.38 79 HIS A CA 1
ATOM 618 C C . HIS A 1 79 ? -1.182 7.544 14.713 1.00 91.38 79 HIS A C 1
ATOM 620 O O . HIS A 1 79 ? -1.009 6.336 14.837 1.00 91.38 79 HIS A O 1
ATOM 626 N N . VAL A 1 80 ? -1.470 8.102 13.530 1.00 93.19 80 VAL A N 1
ATOM 627 C CA . VAL A 1 80 ? -1.534 7.348 12.266 1.00 93.19 80 VAL A CA 1
ATOM 628 C C . VAL A 1 80 ? -0.127 6.995 11.802 1.00 93.19 80 VAL A C 1
ATOM 630 O O . VAL A 1 80 ? 0.124 5.849 11.445 1.00 93.19 80 VAL A O 1
ATOM 633 N N . HIS A 1 81 ? 0.789 7.965 11.854 1.00 92.12 81 HIS A N 1
ATOM 634 C CA . HIS A 1 81 ? 2.192 7.785 11.490 1.00 92.12 81 HIS A CA 1
ATOM 635 C C . HIS A 1 81 ? 2.861 6.677 12.316 1.00 92.12 81 HIS A C 1
ATOM 637 O O . HIS A 1 81 ? 3.385 5.721 11.750 1.00 92.12 81 HIS A O 1
ATOM 643 N N . GLU A 1 82 ? 2.787 6.748 13.649 1.00 92.38 82 GLU A N 1
ATOM 644 C CA . GLU A 1 82 ? 3.394 5.747 14.536 1.00 92.38 82 GLU A CA 1
ATOM 645 C C . GLU A 1 82 ? 2.824 4.347 14.303 1.00 92.38 82 GLU A C 1
ATOM 647 O O . GLU A 1 82 ? 3.561 3.359 14.295 1.00 92.38 82 GLU A O 1
ATOM 652 N N . LEU A 1 83 ? 1.509 4.253 14.097 1.00 94.25 83 LEU A N 1
ATOM 653 C CA . LEU A 1 83 ? 0.859 2.979 13.828 1.00 94.25 83 LEU A CA 1
ATOM 654 C C . LEU A 1 83 ? 1.272 2.412 12.463 1.00 94.25 83 LEU A C 1
ATOM 656 O O . LEU A 1 83 ? 1.525 1.213 12.357 1.00 94.25 83 LEU A O 1
ATOM 660 N N . ALA A 1 84 ? 1.413 3.268 11.447 1.00 94.19 84 ALA A N 1
ATOM 661 C CA . ALA A 1 84 ? 1.923 2.880 10.137 1.00 94.19 84 ALA A CA 1
ATOM 662 C C . ALA A 1 84 ? 3.368 2.384 10.200 1.00 94.19 84 ALA A C 1
ATOM 664 O O . ALA A 1 84 ? 3.693 1.393 9.556 1.00 94.19 84 ALA A O 1
ATOM 665 N N . LEU A 1 85 ? 4.220 3.001 11.020 1.00 92.25 85 LEU A N 1
ATOM 666 C CA . LEU A 1 85 ? 5.583 2.514 11.226 1.00 92.25 85 LEU A CA 1
ATOM 667 C C . LEU A 1 85 ? 5.631 1.154 11.906 1.00 92.25 85 LEU A C 1
ATOM 669 O O . LEU A 1 85 ? 6.388 0.285 11.479 1.00 92.25 85 LEU A O 1
ATOM 673 N N . ARG A 1 86 ? 4.807 0.941 12.935 1.00 91.94 86 ARG A N 1
ATOM 674 C CA . ARG A 1 86 ? 4.720 -0.370 13.590 1.00 91.94 86 ARG A CA 1
ATOM 675 C C . ARG A 1 86 ? 4.268 -1.444 12.607 1.00 91.94 86 ARG A C 1
ATOM 677 O O . ARG A 1 86 ? 4.890 -2.501 12.555 1.00 91.94 86 ARG A O 1
ATOM 684 N N . LEU A 1 87 ? 3.247 -1.152 11.798 1.00 92.19 87 LEU A N 1
ATOM 685 C CA . LEU A 1 87 ? 2.787 -2.063 10.754 1.00 92.19 87 LEU A CA 1
ATOM 686 C C . LEU A 1 87 ? 3.880 -2.319 9.707 1.00 92.19 87 LEU A C 1
ATOM 688 O O . LEU A 1 87 ? 4.132 -3.471 9.377 1.00 92.19 87 LEU A O 1
ATOM 692 N N . MET A 1 88 ? 4.588 -1.279 9.252 1.00 91.50 88 MET A N 1
ATOM 693 C CA . MET A 1 88 ? 5.703 -1.412 8.307 1.00 91.50 88 MET A CA 1
ATOM 694 C C . MET A 1 88 ? 6.771 -2.377 8.828 1.00 91.50 88 MET A C 1
ATOM 696 O O . MET A 1 88 ? 7.209 -3.269 8.107 1.00 91.50 88 MET A O 1
ATOM 700 N N . VAL A 1 89 ? 7.156 -2.238 10.099 1.00 89.00 89 VAL A N 1
ATOM 701 C CA . VAL A 1 89 ? 8.135 -3.122 10.745 1.00 89.00 89 VAL A CA 1
ATOM 702 C C . VAL A 1 89 ? 7.639 -4.570 10.804 1.00 89.00 89 VAL A C 1
ATOM 704 O O . VAL A 1 89 ? 8.429 -5.481 10.559 1.00 89.00 89 VAL A O 1
ATOM 707 N N . VAL A 1 90 ? 6.352 -4.794 11.095 1.00 87.38 90 VAL A N 1
ATOM 708 C CA . VAL A 1 90 ? 5.749 -6.141 11.086 1.00 87.38 90 VAL A CA 1
ATOM 709 C C . VAL A 1 90 ? 5.809 -6.754 9.685 1.00 87.38 90 VAL A C 1
ATOM 711 O O . VAL A 1 90 ? 6.316 -7.865 9.538 1.00 87.38 90 VAL A O 1
ATOM 714 N N . LEU A 1 91 ? 5.393 -6.011 8.654 1.00 86.31 91 LEU A N 1
ATOM 715 C CA . LEU A 1 91 ? 5.442 -6.473 7.261 1.00 86.31 91 LEU A CA 1
ATOM 716 C C . LEU A 1 91 ? 6.874 -6.812 6.820 1.00 86.31 91 LEU A C 1
ATOM 718 O O . LEU A 1 91 ? 7.091 -7.825 6.156 1.00 86.31 91 LEU A O 1
ATOM 722 N N . CYS A 1 92 ? 7.858 -6.003 7.227 1.00 81.44 92 CYS A N 1
ATOM 723 C CA . CYS A 1 92 ? 9.260 -6.220 6.872 1.00 81.44 92 CYS A CA 1
ATOM 724 C C . CYS A 1 92 ? 9.848 -7.490 7.502 1.00 81.44 92 CYS A C 1
ATOM 726 O O . CYS A 1 92 ? 10.547 -8.254 6.835 1.00 81.44 92 CYS A O 1
ATOM 728 N N . LYS A 1 93 ? 9.553 -7.732 8.785 1.00 78.19 93 LYS A N 1
ATOM 729 C CA . LYS A 1 93 ? 10.057 -8.907 9.514 1.00 78.19 93 LYS A CA 1
ATOM 730 C C . LYS A 1 93 ? 9.405 -10.215 9.077 1.00 78.19 93 LYS A C 1
ATOM 732 O O . LYS A 1 93 ? 10.039 -11.256 9.174 1.00 78.19 93 LYS A O 1
ATOM 737 N N . GLY A 1 94 ? 8.144 -10.161 8.664 1.00 74.00 94 GLY A N 1
ATOM 738 C CA . GLY A 1 94 ? 7.400 -11.330 8.224 1.00 74.00 94 GLY A CA 1
ATOM 739 C C . GLY A 1 94 ? 7.548 -11.583 6.736 1.00 74.00 94 GLY A C 1
ATOM 740 O O . GLY A 1 94 ? 8.501 -12.207 6.281 1.00 74.00 94 GLY A O 1
ATOM 741 N N . HIS A 1 95 ? 6.607 -11.035 5.975 1.00 66.44 95 HIS A N 1
ATOM 742 C CA . HIS A 1 95 ? 6.456 -11.293 4.546 1.00 66.44 95 HIS A CA 1
ATOM 743 C C . HIS A 1 95 ? 7.639 -10.831 3.686 1.00 66.44 95 HIS A C 1
ATOM 745 O O . HIS A 1 95 ? 7.833 -11.350 2.582 1.00 66.44 95 HIS A O 1
ATOM 751 N N . LEU A 1 96 ? 8.424 -9.843 4.148 1.00 68.31 96 LEU A N 1
ATOM 752 C CA . LEU A 1 96 ? 9.539 -9.342 3.344 1.00 68.31 96 LEU A CA 1
ATOM 753 C C . LEU A 1 96 ? 10.855 -10.112 3.505 1.00 68.31 96 LEU A C 1
ATOM 755 O O . LEU A 1 96 ? 11.669 -10.084 2.581 1.00 68.31 96 LEU A O 1
ATOM 759 N N . SER A 1 97 ? 11.038 -10.818 4.624 1.00 65.25 97 SER A N 1
ATOM 760 C CA . SER A 1 97 ? 12.292 -11.510 4.967 1.00 65.25 97 SER A CA 1
ATOM 761 C C . SER A 1 97 ? 12.387 -12.947 4.421 1.00 65.25 97 SER A C 1
ATOM 763 O O . SER A 1 97 ? 13.489 -13.468 4.275 1.00 65.25 97 SER A O 1
ATOM 765 N N . GLU A 1 98 ? 11.266 -13.594 4.082 1.00 55.88 98 GLU A N 1
ATOM 766 C CA . GLU A 1 98 ? 11.219 -15.017 3.683 1.00 55.88 98 GLU A CA 1
ATOM 767 C C . GLU A 1 98 ? 11.684 -15.327 2.245 1.00 55.88 98 GLU A C 1
ATOM 769 O O . GLU A 1 98 ? 11.860 -16.489 1.889 1.00 55.88 98 GLU A O 1
ATOM 774 N N . SER A 1 99 ? 11.915 -14.325 1.394 1.00 51.41 99 SER A N 1
ATOM 775 C CA . SER A 1 99 ? 12.073 -14.522 -0.057 1.00 51.41 99 SER A CA 1
ATOM 776 C C . SER A 1 99 ? 13.521 -14.653 -0.562 1.00 51.41 99 SER A C 1
ATOM 778 O O . SER A 1 99 ? 13.798 -14.263 -1.695 1.00 51.41 99 SER A O 1
ATOM 780 N N . GLN A 1 100 ? 14.460 -15.178 0.232 1.00 44.41 100 GLN A N 1
ATOM 781 C CA . GLN A 1 100 ? 15.809 -15.517 -0.255 1.00 44.41 100 GLN A CA 1
ATOM 782 C C . GLN A 1 100 ? 15.893 -17.015 -0.603 1.00 44.41 100 GLN A C 1
ATOM 784 O O . GLN A 1 100 ? 16.075 -17.835 0.300 1.00 44.41 100 GLN A O 1
ATOM 789 N N . PRO A 1 101 ? 15.783 -17.415 -1.886 1.00 39.62 101 PRO A N 1
ATOM 790 C CA . PRO A 1 101 ? 16.170 -18.754 -2.296 1.00 39.62 101 PRO A CA 1
ATOM 791 C C . PRO A 1 101 ? 17.696 -18.871 -2.221 1.00 39.62 101 PRO A C 1
ATOM 793 O O . PRO A 1 101 ? 18.447 -18.085 -2.794 1.00 39.62 101 PRO A O 1
ATOM 796 N N . THR A 1 102 ? 18.151 -19.873 -1.483 1.00 42.34 102 THR A N 1
ATOM 797 C CA . THR A 1 102 ? 19.550 -20.241 -1.293 1.00 42.34 102 THR A CA 1
ATOM 798 C C . THR A 1 102 ? 20.221 -20.594 -2.619 1.00 42.34 102 THR A C 1
ATOM 800 O O . THR A 1 102 ? 20.203 -21.744 -3.048 1.00 42.34 102 THR A O 1
ATOM 803 N N . THR A 1 103 ? 20.885 -19.645 -3.274 1.00 40.19 103 THR A N 1
ATOM 804 C CA . THR A 1 103 ? 21.972 -19.968 -4.209 1.00 40.19 103 THR A CA 1
ATOM 805 C C . THR A 1 103 ? 23.014 -18.849 -4.214 1.00 40.19 103 THR A C 1
ATOM 807 O O . THR A 1 103 ? 22.684 -17.673 -4.294 1.00 40.19 103 THR A O 1
ATOM 810 N N . SER A 1 104 ? 24.281 -19.268 -4.151 1.00 38.16 104 SER A N 1
ATOM 811 C CA . SER A 1 104 ? 25.538 -18.500 -4.201 1.00 38.16 104 SER A CA 1
ATOM 812 C C . SER A 1 104 ? 25.916 -17.632 -2.990 1.00 38.16 104 SER A C 1
ATOM 814 O O . SER A 1 104 ? 25.234 -16.706 -2.573 1.00 38.16 104 SER A O 1
ATOM 816 N N . GLN A 1 105 ? 27.078 -17.985 -2.438 1.00 44.53 105 GLN A N 1
ATOM 817 C CA . GLN A 1 105 ? 27.811 -17.321 -1.368 1.00 44.53 105 GLN A CA 1
ATOM 818 C C . GLN A 1 105 ? 28.284 -15.913 -1.772 1.00 44.53 105 GLN A C 1
ATOM 820 O O . GLN A 1 105 ? 28.630 -15.692 -2.926 1.00 44.53 105 GLN A O 1
ATOM 825 N N . GLN A 1 106 ? 28.432 -15.062 -0.746 1.00 40.03 106 GLN A N 1
ATOM 826 C CA . GLN A 1 106 ? 29.039 -13.717 -0.698 1.00 40.03 106 GLN A CA 1
ATOM 827 C C . GLN A 1 106 ? 28.116 -12.525 -1.000 1.00 40.03 106 GLN A C 1
ATOM 829 O O . GLN A 1 106 ? 28.051 -12.021 -2.112 1.00 40.03 106 GLN A O 1
ATOM 834 N N . SER A 1 107 ? 27.515 -11.949 0.047 1.00 32.06 107 SER A N 1
ATOM 835 C CA . SER A 1 107 ? 28.024 -10.720 0.694 1.00 32.06 107 SER A CA 1
ATOM 836 C C . SER A 1 107 ? 26.975 -10.109 1.644 1.00 32.06 107 SER A C 1
ATOM 838 O O . SER A 1 107 ? 25.814 -9.942 1.300 1.00 32.06 107 SER A O 1
ATOM 840 N N . ASN A 1 108 ? 27.409 -9.800 2.871 1.00 34.72 108 ASN A N 1
ATOM 841 C CA . ASN A 1 108 ? 26.762 -8.930 3.865 1.00 34.72 108 ASN A CA 1
ATOM 842 C C . ASN A 1 108 ? 25.260 -9.144 4.131 1.00 34.72 108 ASN A C 1
ATOM 844 O O . ASN A 1 108 ? 24.419 -8.307 3.804 1.00 34.72 108 ASN A O 1
ATOM 848 N N . GLY A 1 109 ? 24.945 -10.229 4.846 1.00 38.06 109 GLY A N 1
ATOM 849 C CA . GLY A 1 109 ? 23.662 -10.395 5.530 1.00 38.06 109 GLY A CA 1
ATOM 850 C C . GLY A 1 109 ? 23.503 -9.360 6.645 1.00 38.06 109 GLY A C 1
ATOM 851 O O . GLY A 1 109 ? 23.873 -9.605 7.790 1.00 38.06 109 GLY A O 1
ATOM 852 N N . ILE A 1 110 ? 22.984 -8.190 6.283 1.00 42.31 110 ILE A N 1
ATOM 853 C CA . ILE A 1 110 ? 22.459 -7.189 7.211 1.00 42.31 110 ILE A CA 1
ATOM 854 C C . ILE A 1 110 ? 21.291 -7.849 7.949 1.00 42.31 110 ILE A C 1
ATOM 856 O O . ILE A 1 110 ? 20.409 -8.445 7.332 1.00 42.31 110 ILE A O 1
ATOM 860 N N . SER A 1 111 ? 21.331 -7.829 9.278 1.00 55.38 111 SER A N 1
ATOM 861 C CA . SER A 1 111 ? 20.339 -8.523 10.095 1.00 55.38 111 SER A CA 1
ATOM 862 C C . SER A 1 111 ? 18.971 -7.841 9.964 1.00 55.38 111 SER A C 1
ATOM 864 O O . SER A 1 111 ? 18.895 -6.625 9.790 1.00 55.38 111 SER A O 1
ATOM 866 N N . SER A 1 112 ? 17.868 -8.577 10.149 1.00 63.78 112 SER A N 1
ATOM 867 C CA . SER A 1 112 ? 16.512 -7.993 10.206 1.00 63.78 112 SER A CA 1
ATOM 868 C C . SER A 1 112 ? 16.385 -6.857 11.238 1.00 63.78 112 SER A C 1
ATOM 870 O O . SER A 1 112 ? 15.426 -6.091 11.217 1.00 63.78 112 SER A O 1
ATOM 872 N N . SER A 1 113 ? 17.323 -6.769 12.186 1.00 66.88 113 SER A N 1
ATOM 873 C CA . SER A 1 113 ? 17.418 -5.695 13.173 1.00 66.88 113 SER A CA 1
ATOM 874 C C . SER A 1 113 ? 17.934 -4.382 12.572 1.00 66.88 113 SER A C 1
ATOM 876 O O . SER A 1 113 ? 17.418 -3.315 12.904 1.00 66.88 113 SER A O 1
ATOM 878 N N . ASP A 1 114 ? 18.911 -4.450 11.671 1.00 75.56 114 ASP A N 1
ATOM 879 C CA . ASP A 1 114 ? 19.524 -3.279 11.039 1.00 75.56 114 ASP A CA 1
ATOM 880 C C . ASP A 1 114 ? 18.578 -2.646 10.011 1.00 75.56 114 ASP A C 1
ATOM 882 O O . ASP A 1 114 ? 18.439 -1.424 9.966 1.00 75.56 114 ASP A O 1
ATOM 886 N N . ASP A 1 115 ? 17.849 -3.469 9.251 1.00 77.44 115 ASP A N 1
ATOM 887 C CA . ASP A 1 115 ? 16.825 -2.994 8.314 1.00 77.44 115 ASP A CA 1
ATOM 888 C C . ASP A 1 115 ? 15.683 -2.272 9.052 1.00 77.44 115 ASP A C 1
ATOM 890 O O . ASP A 1 115 ? 15.200 -1.228 8.611 1.00 77.44 115 ASP A O 1
ATOM 894 N N . VAL A 1 116 ? 15.296 -2.759 10.234 1.00 80.81 116 VAL A N 1
ATOM 895 C CA . VAL A 1 116 ? 14.286 -2.102 11.079 1.00 80.81 116 VAL A CA 1
ATOM 896 C C . VAL A 1 116 ? 14.793 -0.771 11.627 1.00 80.81 116 VAL A C 1
ATOM 898 O O . VAL A 1 116 ? 14.061 0.220 11.589 1.00 80.81 116 VAL A O 1
ATOM 901 N N . ALA A 1 117 ? 16.040 -0.718 12.103 1.00 83.62 117 ALA A N 1
ATOM 902 C CA . ALA A 1 117 ? 16.656 0.533 12.543 1.00 83.62 117 ALA A CA 1
ATOM 903 C C . ALA A 1 117 ? 16.735 1.548 11.391 1.00 83.62 117 ALA A C 1
ATOM 905 O O . ALA A 1 117 ? 16.417 2.727 11.572 1.00 83.62 117 ALA A O 1
ATOM 906 N N . TYR A 1 118 ? 17.074 1.079 10.189 1.00 84.44 118 TYR A N 1
ATOM 907 C CA . TYR A 1 118 ? 17.122 1.905 8.992 1.00 84.44 118 TYR A CA 1
ATOM 908 C C . TYR A 1 118 ? 15.737 2.442 8.604 1.00 84.44 118 TYR A C 1
ATOM 910 O O . TYR A 1 118 ? 15.592 3.650 8.416 1.00 84.44 118 TYR A O 1
ATOM 918 N N . ILE A 1 119 ? 14.696 1.604 8.595 1.00 84.81 119 ILE A N 1
ATOM 919 C CA . ILE A 1 119 ? 13.305 2.029 8.355 1.00 84.81 119 ILE A CA 1
ATOM 920 C C . ILE A 1 119 ? 12.880 3.122 9.341 1.00 84.81 119 ILE A C 1
ATOM 922 O O . ILE A 1 119 ? 12.328 4.144 8.929 1.00 84.81 119 ILE A O 1
ATOM 926 N N . ILE A 1 120 ? 13.168 2.943 10.634 1.00 84.50 120 ILE A N 1
ATOM 927 C CA . ILE A 1 120 ? 12.855 3.939 11.670 1.00 84.50 120 ILE A CA 1
ATOM 928 C C . ILE A 1 120 ? 13.616 5.251 11.408 1.00 84.50 120 ILE A C 1
ATOM 930 O O . ILE A 1 120 ? 13.048 6.341 11.537 1.00 84.50 120 ILE A O 1
ATOM 934 N N . SER A 1 121 ? 14.881 5.169 10.984 1.00 86.81 121 SER A N 1
ATOM 935 C CA . SER A 1 121 ? 15.677 6.352 10.637 1.00 86.81 121 SER A CA 1
ATOM 936 C C . SER A 1 121 ? 15.109 7.111 9.430 1.00 86.81 121 SER A C 1
ATOM 938 O O . SER A 1 121 ? 14.977 8.334 9.480 1.00 86.81 121 SER A O 1
ATOM 940 N N . LEU A 1 122 ? 14.678 6.398 8.383 1.00 84.06 122 LEU A N 1
ATOM 941 C CA . LEU A 1 122 ? 14.067 6.987 7.188 1.00 84.06 122 LEU A CA 1
ATOM 942 C C . LEU A 1 122 ? 12.717 7.633 7.512 1.00 84.06 122 LEU A C 1
ATOM 944 O O . LEU A 1 122 ? 12.389 8.716 7.022 1.00 84.06 122 LEU A O 1
ATOM 948 N N . ALA A 1 123 ? 11.951 6.980 8.379 1.00 81.19 123 ALA A N 1
ATOM 949 C CA . ALA A 1 123 ? 10.662 7.446 8.849 1.00 81.19 123 ALA A CA 1
ATOM 950 C C . ALA A 1 123 ? 10.722 8.725 9.689 1.00 81.19 123 ALA A C 1
ATOM 952 O O . ALA A 1 123 ? 9.775 9.510 9.668 1.00 81.19 123 ALA A O 1
ATOM 953 N N . SER A 1 124 ? 11.842 8.956 10.380 1.00 78.12 124 SER A N 1
ATOM 954 C CA . SER A 1 124 ? 12.064 10.158 11.193 1.00 78.12 124 SER A CA 1
ATOM 955 C C . SER A 1 124 ? 12.051 11.445 10.354 1.00 78.12 124 SER A C 1
ATOM 957 O O . SER A 1 124 ? 11.849 12.540 10.879 1.00 78.12 124 SER A O 1
ATOM 959 N N . ASN A 1 125 ? 12.218 11.328 9.033 1.00 71.50 125 ASN A N 1
ATOM 960 C CA . ASN A 1 125 ? 12.157 12.439 8.093 1.00 71.50 125 ASN A CA 1
ATOM 961 C C . ASN A 1 125 ? 10.724 12.611 7.544 1.00 71.50 125 ASN A C 1
ATOM 963 O O . ASN A 1 125 ? 10.433 12.272 6.396 1.00 71.50 125 ASN A O 1
ATOM 967 N N . TYR A 1 126 ? 9.814 13.116 8.390 1.00 65.12 126 TYR A N 1
ATOM 968 C CA . TYR A 1 126 ? 8.354 13.166 8.169 1.00 65.12 126 TYR A CA 1
ATOM 969 C C . TYR A 1 126 ? 7.899 13.635 6.776 1.00 65.12 126 TYR A C 1
ATOM 971 O O . TYR A 1 126 ? 6.901 13.134 6.266 1.00 65.12 126 TYR A O 1
ATOM 979 N N . SER A 1 127 ? 8.601 14.584 6.148 1.00 66.19 127 SER A N 1
ATOM 980 C CA . SER A 1 127 ? 8.199 15.145 4.848 1.00 66.19 127 SER A CA 1
ATOM 981 C C . SER A 1 127 ? 8.555 14.267 3.646 1.00 66.19 127 SER A C 1
ATOM 983 O O . SER A 1 127 ? 7.985 14.453 2.573 1.00 66.19 127 SER A O 1
ATOM 985 N N . LYS A 1 128 ? 9.489 13.320 3.801 1.00 75.19 128 LYS A N 1
ATOM 986 C CA . LYS A 1 128 ? 9.999 12.470 2.709 1.00 75.19 128 LYS A CA 1
ATOM 987 C C . LYS A 1 128 ? 9.982 10.978 3.032 1.00 75.19 128 LYS A C 1
ATOM 989 O O . LYS A 1 128 ? 10.390 10.177 2.194 1.00 75.19 128 LYS A O 1
ATOM 994 N N . SER A 1 129 ? 9.495 10.598 4.212 1.00 84.12 129 SER A N 1
ATOM 995 C CA . SER A 1 129 ? 9.504 9.220 4.710 1.00 84.12 129 SER A CA 1
ATOM 996 C C . SER A 1 129 ? 8.887 8.228 3.721 1.00 84.12 129 SER A C 1
ATOM 998 O O . SER A 1 129 ? 9.438 7.155 3.509 1.00 84.12 129 SER A O 1
ATOM 1000 N N . GLN A 1 130 ? 7.797 8.607 3.050 1.00 90.69 130 GLN A N 1
ATOM 1001 C CA . GLN A 1 130 ? 7.087 7.760 2.082 1.00 90.69 130 GLN A CA 1
ATOM 1002 C C . GLN A 1 130 ? 7.944 7.417 0.865 1.00 90.69 130 GLN A C 1
ATOM 1004 O O . GLN A 1 130 ? 8.037 6.254 0.484 1.00 90.69 130 GLN A O 1
ATOM 1009 N N . MET A 1 131 ? 8.579 8.432 0.275 1.00 90.06 131 MET A N 1
ATOM 1010 C CA . MET A 1 131 ? 9.426 8.269 -0.903 1.00 90.06 131 MET A CA 1
ATOM 1011 C C . MET A 1 131 ? 10.677 7.467 -0.545 1.00 90.06 131 MET A C 1
ATOM 1013 O O . MET A 1 131 ? 10.964 6.480 -1.208 1.00 90.06 131 MET A O 1
ATOM 1017 N N . MET A 1 132 ? 11.354 7.831 0.550 1.00 90.00 132 MET A N 1
ATOM 1018 C CA . MET A 1 132 ? 12.572 7.153 1.003 1.00 90.00 132 MET A CA 1
ATOM 1019 C C . MET A 1 132 ? 12.326 5.674 1.327 1.00 90.00 132 MET A C 1
ATOM 1021 O O . MET A 1 132 ? 13.115 4.815 0.942 1.00 90.00 132 MET A O 1
ATOM 1025 N N . LEU A 1 133 ? 11.226 5.361 2.022 1.00 91.62 133 LEU A N 1
ATOM 1026 C CA . LEU A 1 133 ? 10.867 3.977 2.335 1.00 91.62 133 LEU A CA 1
ATOM 1027 C C . LEU A 1 133 ? 10.448 3.201 1.090 1.00 91.62 133 LEU A C 1
ATOM 1029 O O . LEU A 1 133 ? 10.845 2.048 0.949 1.00 91.62 133 LEU A O 1
ATOM 1033 N N . SER A 1 134 ? 9.689 3.818 0.178 1.00 94.12 134 SER A N 1
ATOM 1034 C CA . SER A 1 134 ? 9.337 3.179 -1.093 1.00 94.12 134 SER A CA 1
ATOM 1035 C C . SER A 1 134 ? 10.586 2.861 -1.918 1.00 94.12 134 SER A C 1
ATOM 1037 O O . SER A 1 134 ? 10.720 1.763 -2.444 1.00 94.12 134 SER A O 1
ATOM 1039 N N . GLU A 1 135 ? 11.545 3.784 -1.966 1.00 91.12 135 GLU A N 1
ATOM 1040 C CA . GLU A 1 135 ? 12.808 3.616 -2.683 1.00 91.12 135 GLU A CA 1
ATOM 1041 C C . GLU A 1 135 ? 13.684 2.517 -2.077 1.00 91.12 135 GLU A C 1
ATOM 1043 O O . GLU A 1 135 ? 14.247 1.692 -2.796 1.00 91.12 135 GLU A O 1
ATOM 1048 N N . TYR A 1 136 ? 13.760 2.465 -0.748 1.00 89.88 136 TYR A N 1
ATOM 1049 C CA . TYR A 1 136 ? 14.432 1.381 -0.041 1.00 89.88 136 TYR A CA 1
ATOM 1050 C C . TYR A 1 136 ? 13.784 0.018 -0.340 1.00 89.88 136 TYR A C 1
ATOM 1052 O O . TYR A 1 136 ? 14.490 -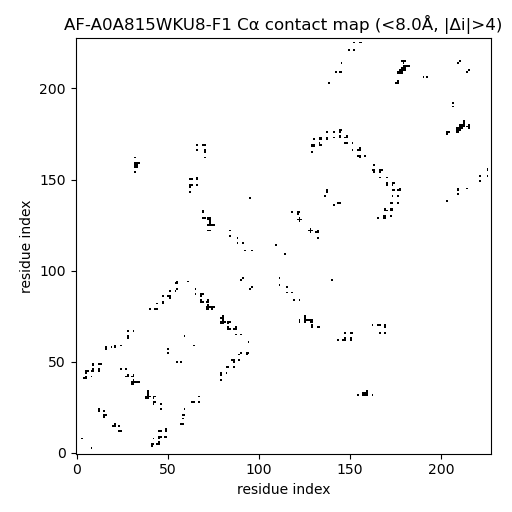0.940 -0.661 1.00 89.88 136 TYR A O 1
ATOM 1060 N N . LEU A 1 137 ? 12.451 -0.068 -0.308 1.00 90.19 137 LEU A N 1
ATOM 1061 C CA . LEU A 1 137 ? 11.718 -1.304 -0.597 1.00 90.19 137 LEU A CA 1
ATOM 1062 C C . LEU A 1 137 ? 11.854 -1.739 -2.058 1.00 90.19 137 LEU A C 1
ATOM 1064 O O . LEU A 1 137 ? 12.106 -2.914 -2.305 1.00 90.19 137 LEU A O 1
ATOM 1068 N N . ALA A 1 138 ? 11.758 -0.811 -3.011 1.00 89.62 138 ALA A N 1
ATOM 1069 C CA . ALA A 1 138 ? 11.910 -1.103 -4.435 1.00 89.62 138 ALA A CA 1
ATOM 1070 C C . ALA A 1 138 ? 13.294 -1.691 -4.758 1.00 89.62 138 ALA A C 1
ATOM 1072 O O . ALA A 1 138 ? 13.401 -2.574 -5.608 1.00 89.62 138 ALA A O 1
ATOM 1073 N N . ARG A 1 139 ? 14.346 -1.256 -4.047 1.00 86.75 139 ARG A N 1
ATOM 1074 C CA . ARG A 1 139 ? 15.695 -1.835 -4.173 1.00 86.75 139 ARG A CA 1
ATOM 1075 C C . ARG A 1 139 ? 15.837 -3.191 -3.489 1.00 86.75 139 ARG A C 1
ATOM 1077 O O . ARG A 1 139 ? 16.531 -4.061 -3.999 1.00 86.75 139 ARG A O 1
ATOM 1084 N N . ARG A 1 140 ? 15.223 -3.369 -2.316 1.00 84.81 140 ARG A N 1
ATOM 1085 C CA . ARG A 1 140 ? 15.337 -4.611 -1.531 1.00 84.81 140 ARG A CA 1
ATOM 1086 C C . ARG A 1 140 ? 14.461 -5.745 -2.059 1.00 84.81 140 ARG A C 1
ATOM 1088 O O . ARG A 1 140 ? 14.823 -6.904 -1.888 1.00 84.81 140 ARG A O 1
ATOM 1095 N N . ARG A 1 141 ? 13.317 -5.418 -2.660 1.00 82.69 141 ARG A N 1
ATOM 1096 C CA . ARG A 1 141 ? 12.294 -6.363 -3.129 1.00 82.69 141 ARG A CA 1
ATOM 1097 C C . ARG A 1 141 ? 11.852 -6.052 -4.561 1.00 82.69 141 ARG A C 1
ATOM 1099 O O . ARG A 1 141 ? 10.673 -5.784 -4.797 1.00 82.69 141 ARG A O 1
ATOM 1106 N N . PRO A 1 142 ? 12.777 -6.079 -5.539 1.00 84.75 142 PRO A N 1
ATOM 1107 C CA . PRO A 1 142 ? 12.440 -5.798 -6.931 1.00 84.75 142 PRO A CA 1
ATOM 1108 C C . PRO A 1 142 ? 11.431 -6.802 -7.510 1.00 84.75 142 PRO A C 1
ATOM 1110 O O . PRO A 1 142 ? 10.699 -6.457 -8.433 1.00 84.75 142 PRO A O 1
ATOM 1113 N N . ASP A 1 143 ? 11.319 -7.999 -6.930 1.00 83.38 143 ASP A N 1
ATOM 1114 C CA . ASP A 1 143 ? 10.315 -9.014 -7.263 1.00 83.38 143 ASP A CA 1
ATOM 1115 C C . ASP A 1 143 ? 8.865 -8.534 -7.080 1.00 83.38 143 ASP A C 1
ATOM 1117 O O . ASP A 1 143 ? 7.965 -8.995 -7.780 1.00 83.38 143 ASP A O 1
ATOM 1121 N N . LEU A 1 144 ? 8.628 -7.553 -6.201 1.00 88.25 144 LEU A N 1
ATOM 1122 C CA . LEU A 1 144 ? 7.298 -6.977 -5.989 1.00 88.25 144 LEU A CA 1
ATOM 1123 C C . LEU A 1 144 ? 6.928 -5.902 -7.019 1.00 88.25 144 LEU A C 1
ATOM 1125 O O . LEU A 1 144 ? 5.799 -5.416 -6.993 1.00 88.25 144 LEU A O 1
ATOM 1129 N N . THR A 1 145 ? 7.830 -5.531 -7.935 1.00 89.81 145 THR A N 1
ATOM 1130 C CA . THR A 1 145 ? 7.659 -4.370 -8.826 1.00 89.81 145 THR A CA 1
ATOM 1131 C C . THR A 1 145 ? 6.349 -4.390 -9.601 1.00 89.81 145 THR A C 1
ATOM 1133 O O . THR A 1 145 ? 5.597 -3.418 -9.548 1.00 89.81 145 THR A O 1
ATOM 1136 N N . MET A 1 146 ? 6.037 -5.494 -10.284 1.00 87.12 146 MET A N 1
ATOM 1137 C CA . MET A 1 146 ? 4.816 -5.576 -11.093 1.00 87.12 146 MET A CA 1
ATOM 1138 C C . MET A 1 146 ? 3.549 -5.552 -10.234 1.00 87.12 146 MET A C 1
ATOM 1140 O O . MET A 1 146 ? 2.570 -4.901 -10.597 1.00 87.12 146 MET A O 1
ATOM 1144 N N . ALA A 1 147 ? 3.581 -6.220 -9.079 1.00 89.12 147 ALA A N 1
ATOM 1145 C CA . ALA A 1 147 ? 2.452 -6.267 -8.160 1.00 89.12 147 ALA A CA 1
ATOM 1146 C C . ALA A 1 147 ? 2.189 -4.888 -7.530 1.00 89.12 147 ALA A C 1
ATOM 1148 O O . ALA A 1 147 ? 1.058 -4.410 -7.537 1.00 89.12 147 ALA A O 1
ATOM 1149 N N . MET A 1 148 ? 3.246 -4.200 -7.087 1.00 92.94 148 MET A N 1
ATOM 1150 C CA . MET A 1 148 ? 3.173 -2.833 -6.568 1.00 92.94 148 MET A CA 1
ATOM 1151 C C . MET A 1 148 ? 2.724 -1.839 -7.638 1.00 92.94 148 MET A C 1
ATOM 1153 O O . MET A 1 148 ? 1.865 -1.005 -7.364 1.00 92.94 148 MET A O 1
ATOM 1157 N N . PHE A 1 149 ? 3.243 -1.936 -8.867 1.00 92.44 149 PHE A N 1
ATOM 1158 C CA . PHE A 1 149 ? 2.799 -1.091 -9.976 1.00 92.44 149 PHE A CA 1
ATOM 1159 C C . PHE A 1 149 ? 1.295 -1.254 -10.230 1.00 92.44 149 PHE A C 1
ATOM 1161 O O . PHE A 1 149 ? 0.563 -0.263 -10.245 1.00 92.44 149 PHE A O 1
ATOM 1168 N N . SER A 1 150 ? 0.824 -2.494 -10.393 1.00 90.75 150 SER A N 1
ATOM 1169 C CA . SER A 1 150 ? -0.589 -2.792 -10.662 1.00 90.75 150 SER A CA 1
ATOM 1170 C C . SER A 1 150 ? -1.501 -2.311 -9.531 1.00 90.75 150 SER A C 1
ATOM 1172 O O . SER A 1 150 ? -2.551 -1.714 -9.774 1.00 90.75 150 SER A O 1
ATOM 1174 N N . GLU A 1 151 ? -1.088 -2.536 -8.287 1.00 93.62 151 GLU A N 1
ATOM 1175 C CA . GLU A 1 151 ? -1.851 -2.134 -7.110 1.00 93.62 151 GLU A CA 1
ATOM 1176 C C . GLU A 1 151 ? -1.930 -0.606 -6.986 1.00 93.62 151 GLU A C 1
ATOM 1178 O O . GLU A 1 151 ? -3.016 -0.027 -6.910 1.00 93.62 151 GLU A O 1
ATOM 1183 N N . ILE A 1 152 ? -0.786 0.083 -7.040 1.00 94.62 152 ILE A N 1
ATOM 1184 C CA . ILE A 1 152 ? -0.736 1.540 -6.885 1.00 94.62 152 ILE A CA 1
ATOM 1185 C C . ILE A 1 152 ? -1.514 2.236 -8.008 1.00 94.62 152 ILE A C 1
ATOM 1187 O O . ILE A 1 152 ? -2.275 3.164 -7.731 1.00 94.62 152 ILE A O 1
ATOM 1191 N N . THR A 1 153 ? -1.365 1.791 -9.260 1.00 92.69 153 THR A N 1
ATOM 1192 C CA . THR A 1 153 ? -2.102 2.366 -10.400 1.00 92.69 153 THR A CA 1
ATOM 1193 C C . THR A 1 153 ? -3.612 2.188 -10.246 1.00 92.69 153 THR A C 1
ATOM 1195 O O . THR A 1 153 ? -4.353 3.158 -10.419 1.00 92.69 153 THR A O 1
ATOM 1198 N N . THR A 1 154 ? -4.068 1.020 -9.783 1.00 91.88 154 THR A N 1
ATOM 1199 C CA . THR A 1 154 ? -5.483 0.778 -9.454 1.00 91.88 154 THR A CA 1
ATOM 1200 C C . THR A 1 154 ? -5.985 1.730 -8.365 1.00 91.88 154 THR A C 1
ATOM 1202 O O . THR A 1 154 ? -7.054 2.334 -8.505 1.00 91.88 154 THR A O 1
ATOM 1205 N N . ARG A 1 155 ? -5.210 1.937 -7.290 1.00 93.75 155 ARG A N 1
ATOM 1206 C CA . ARG A 1 155 ? -5.596 2.872 -6.219 1.00 93.75 155 ARG A CA 1
ATOM 1207 C C . ARG A 1 155 ? -5.593 4.324 -6.686 1.00 93.75 155 ARG A C 1
ATOM 1209 O O . ARG A 1 155 ? -6.441 5.087 -6.235 1.00 93.75 155 ARG A O 1
ATOM 1216 N N . ILE A 1 156 ? -4.708 4.731 -7.600 1.00 94.06 156 ILE A N 1
ATOM 1217 C CA . ILE A 1 156 ? -4.709 6.104 -8.141 1.00 94.06 156 ILE A CA 1
ATOM 1218 C C . ILE A 1 156 ? -6.037 6.417 -8.850 1.00 94.06 156 ILE A C 1
ATOM 1220 O O . ILE A 1 156 ? -6.538 7.535 -8.707 1.00 94.06 156 ILE A O 1
ATOM 1224 N N . LEU A 1 157 ? -6.632 5.443 -9.550 1.00 89.75 157 LEU A N 1
ATOM 1225 C CA . LEU A 1 157 ? -7.906 5.616 -10.263 1.00 89.75 157 LEU A CA 1
ATOM 1226 C C . LEU A 1 157 ? -9.095 5.848 -9.320 1.00 89.75 157 LEU A C 1
ATOM 1228 O O . LEU A 1 157 ? -10.035 6.560 -9.669 1.00 89.75 157 LEU A O 1
ATOM 1232 N N . THR A 1 158 ? -9.064 5.261 -8.123 1.00 89.00 158 THR A N 1
ATOM 1233 C CA . THR A 1 158 ? -10.187 5.306 -7.173 1.00 89.00 158 THR A CA 1
ATOM 1234 C C . THR A 1 158 ? -9.977 6.292 -6.021 1.00 89.00 158 THR A C 1
ATOM 1236 O O . THR A 1 158 ? -10.941 6.704 -5.370 1.00 89.00 158 THR A O 1
ATOM 1239 N N . ALA A 1 159 ? -8.734 6.697 -5.752 1.00 91.62 159 ALA A N 1
ATOM 1240 C CA . ALA A 1 159 ? -8.379 7.517 -4.603 1.00 91.62 159 ALA A CA 1
ATOM 1241 C C . ALA A 1 159 ? -8.782 8.995 -4.735 1.00 91.62 159 ALA A C 1
ATOM 1243 O O . ALA A 1 159 ? -8.816 9.598 -5.808 1.00 91.62 159 ALA A O 1
ATOM 1244 N N . ASN A 1 160 ? -9.004 9.631 -3.583 1.00 88.88 160 ASN A N 1
ATOM 1245 C CA . ASN A 1 160 ? -9.199 11.077 -3.507 1.00 88.88 160 ASN A CA 1
ATOM 1246 C C . ASN A 1 160 ? -7.931 11.869 -3.920 1.00 88.88 160 ASN A C 1
ATOM 1248 O O . ASN A 1 160 ? -6.812 11.356 -3.910 1.00 88.88 160 ASN A O 1
ATOM 1252 N N . SER A 1 161 ? -8.090 13.161 -4.231 1.00 84.75 161 SER A N 1
ATOM 1253 C CA . SER A 1 161 ? -7.004 14.039 -4.708 1.00 84.75 161 SER A CA 1
ATOM 1254 C C . SER A 1 161 ? -5.763 14.103 -3.816 1.00 84.75 161 SER A C 1
ATOM 1256 O O . SER A 1 161 ? -4.662 14.194 -4.346 1.00 84.75 161 SER A O 1
ATOM 1258 N N . CYS A 1 162 ? -5.914 14.046 -2.491 1.00 82.62 162 CYS A N 1
ATOM 1259 C CA . CYS A 1 162 ? -4.774 14.099 -1.574 1.00 82.62 162 CYS A CA 1
ATOM 1260 C C . CYS A 1 162 ? -3.968 12.794 -1.629 1.00 82.62 162 CYS A C 1
ATOM 1262 O O . CYS A 1 162 ? -2.749 12.822 -1.778 1.00 82.62 162 CYS A O 1
ATOM 1264 N N . SER A 1 163 ? -4.656 11.652 -1.599 1.00 87.88 163 SER A N 1
ATOM 1265 C CA . SER A 1 163 ? -4.029 10.332 -1.673 1.00 87.88 163 SER A CA 1
ATOM 1266 C C . SER A 1 163 ? -3.340 10.073 -3.017 1.00 87.88 163 SER A C 1
ATOM 1268 O O . SER A 1 163 ? -2.280 9.455 -3.031 1.00 87.88 163 SER A O 1
ATOM 1270 N N . ARG A 1 164 ? -3.880 10.584 -4.136 1.00 91.50 164 ARG A N 1
ATOM 1271 C CA . ARG A 1 164 ? -3.272 10.418 -5.473 1.00 91.50 164 ARG A CA 1
ATOM 1272 C C . ARG A 1 164 ? -1.842 10.956 -5.549 1.00 91.50 164 ARG A C 1
ATOM 1274 O O . ARG A 1 164 ? -0.969 10.263 -6.056 1.00 91.50 164 ARG A O 1
ATOM 1281 N N . GLY A 1 165 ? -1.582 12.145 -4.999 1.00 90.62 165 GLY A N 1
ATOM 1282 C CA . GLY A 1 165 ? -0.231 12.724 -4.991 1.00 90.62 165 GLY A CA 1
ATOM 1283 C C . GLY A 1 165 ? 0.778 11.842 -4.249 1.00 90.62 165 GLY A C 1
ATOM 1284 O O . GLY A 1 165 ? 1.866 11.574 -4.752 1.00 90.62 165 GLY A O 1
ATOM 1285 N N . THR A 1 166 ? 0.383 11.318 -3.089 1.00 91.56 166 THR A N 1
ATOM 1286 C CA . THR A 1 166 ? 1.189 10.357 -2.327 1.00 91.56 166 THR A CA 1
ATOM 1287 C C . THR A 1 166 ? 1.414 9.052 -3.084 1.00 91.56 166 THR A C 1
ATOM 1289 O O . THR A 1 166 ? 2.536 8.553 -3.103 1.00 91.56 166 THR A O 1
ATOM 1292 N N . LEU A 1 167 ? 0.383 8.514 -3.737 1.00 94.50 167 LEU A N 1
ATOM 1293 C CA . LEU A 1 167 ? 0.495 7.281 -4.516 1.00 94.50 167 LEU A CA 1
ATOM 1294 C C . LEU A 1 167 ? 1.483 7.428 -5.682 1.00 94.50 167 LEU A C 1
ATOM 1296 O O . LEU A 1 167 ? 2.300 6.537 -5.881 1.00 94.50 167 LEU A O 1
ATOM 1300 N N . PHE A 1 168 ? 1.502 8.568 -6.383 1.00 93.12 168 PHE A N 1
ATOM 1301 C CA . PHE A 1 168 ? 2.521 8.835 -7.408 1.00 93.12 168 PHE A CA 1
ATOM 1302 C C . PHE A 1 168 ? 3.943 8.886 -6.836 1.00 93.12 168 PHE A C 1
ATOM 1304 O O . PHE A 1 168 ? 4.857 8.308 -7.423 1.00 93.12 168 PHE A O 1
ATOM 1311 N N . MET A 1 169 ? 4.140 9.529 -5.677 1.00 91.94 169 MET A N 1
ATOM 1312 C CA . MET A 1 169 ? 5.451 9.548 -5.010 1.00 91.94 169 MET A CA 1
ATOM 1313 C C . MET A 1 169 ? 5.916 8.143 -4.617 1.00 91.94 169 MET A C 1
ATOM 1315 O O . MET A 1 169 ? 7.102 7.837 -4.718 1.00 91.94 169 MET A O 1
ATOM 1319 N N . ILE A 1 170 ? 4.988 7.291 -4.175 1.00 94.56 170 ILE A N 1
ATOM 1320 C CA . ILE A 1 170 ? 5.280 5.900 -3.828 1.00 94.56 170 ILE A CA 1
ATOM 1321 C C . ILE A 1 170 ? 5.572 5.079 -5.084 1.00 94.56 170 ILE A C 1
ATOM 1323 O O . ILE A 1 170 ? 6.469 4.250 -5.024 1.00 94.56 170 ILE A O 1
ATOM 1327 N N . LEU A 1 171 ? 4.869 5.306 -6.198 1.00 94.38 171 LEU A N 1
ATOM 1328 C CA . LEU A 1 171 ? 5.028 4.558 -7.451 1.00 94.38 171 LEU A CA 1
ATOM 1329 C C . LEU A 1 171 ? 6.395 4.771 -8.109 1.00 94.38 171 LEU A C 1
ATOM 1331 O O . LEU A 1 171 ? 6.955 3.835 -8.675 1.00 94.38 171 LEU A O 1
ATOM 1335 N N . LEU A 1 172 ? 6.929 5.994 -8.038 1.00 91.50 172 LEU A N 1
ATOM 1336 C CA . LEU A 1 172 ? 8.097 6.407 -8.818 1.00 91.50 172 LEU A CA 1
ATOM 1337 C C . LEU A 1 172 ? 9.318 5.474 -8.666 1.00 91.50 172 LEU A C 1
ATOM 1339 O O . LEU A 1 172 ? 9.857 5.062 -9.692 1.00 91.50 172 LEU A O 1
ATOM 1343 N N . PRO A 1 173 ? 9.749 5.071 -7.455 1.00 90.31 173 PRO A N 1
ATOM 1344 C CA . PRO A 1 173 ? 10.896 4.179 -7.314 1.00 90.31 173 PRO A CA 1
ATOM 1345 C C . PRO A 1 173 ? 10.695 2.786 -7.917 1.00 90.31 173 PRO A C 1
ATOM 1347 O O . PRO A 1 173 ? 11.670 2.183 -8.351 1.00 90.31 173 PRO A O 1
ATOM 1350 N N . TRP A 1 174 ? 9.456 2.288 -7.975 1.00 91.19 174 TRP A N 1
ATOM 1351 C CA . TRP A 1 174 ? 9.144 0.979 -8.557 1.00 91.19 174 TRP A CA 1
ATOM 1352 C C . TRP A 1 174 ? 9.229 0.998 -10.079 1.00 91.19 174 TRP A C 1
ATOM 1354 O O . TRP A 1 174 ? 9.661 0.018 -10.675 1.00 91.19 174 TRP A O 1
ATOM 1364 N N . ILE A 1 175 ? 8.882 2.120 -10.718 1.00 87.88 175 ILE A N 1
ATOM 1365 C CA . ILE A 1 175 ? 8.988 2.256 -12.177 1.00 87.88 175 ILE A CA 1
ATOM 1366 C C . ILE A 1 175 ? 10.441 2.095 -12.645 1.00 87.88 175 ILE A C 1
ATOM 1368 O O . ILE A 1 175 ? 10.669 1.549 -13.717 1.00 87.88 175 ILE A O 1
ATOM 1372 N N . HIS A 1 176 ? 11.434 2.490 -11.843 1.00 85.69 176 HIS A N 1
ATOM 1373 C CA . HIS A 1 176 ? 12.846 2.315 -12.210 1.00 85.69 176 HIS A CA 1
ATOM 1374 C C . HIS A 1 176 ? 13.280 0.846 -12.351 1.00 85.69 176 HIS A C 1
ATOM 1376 O O . HIS A 1 176 ? 14.304 0.586 -12.972 1.00 85.69 176 HIS A O 1
ATOM 1382 N N . ASN A 1 177 ? 12.517 -0.106 -11.804 1.00 83.50 177 ASN A N 1
ATOM 1383 C CA . ASN A 1 177 ? 12.778 -1.543 -11.945 1.00 83.50 177 ASN A CA 1
ATOM 1384 C C . ASN A 1 177 ? 12.117 -2.161 -13.195 1.00 83.50 177 ASN A C 1
ATOM 1386 O O . ASN A 1 177 ? 12.245 -3.366 -13.435 1.00 83.50 177 ASN A O 1
ATOM 1390 N N . ILE A 1 178 ? 11.356 -1.368 -13.953 1.00 82.38 178 ILE A N 1
ATOM 1391 C CA . ILE A 1 178 ? 10.593 -1.816 -15.115 1.00 82.38 178 ILE A CA 1
ATOM 1392 C C . ILE A 1 178 ? 11.422 -1.607 -16.382 1.00 82.38 178 ILE A C 1
ATOM 1394 O O . ILE A 1 178 ? 11.824 -0.490 -16.699 1.00 82.38 178 ILE A O 1
ATOM 1398 N N . GLU A 1 179 ? 11.563 -2.670 -17.169 1.00 77.00 179 GLU A N 1
ATOM 1399 C CA . GLU A 1 179 ? 12.071 -2.602 -18.538 1.00 77.00 179 GLU A CA 1
ATOM 1400 C C . GLU A 1 179 ? 10.918 -2.835 -19.524 1.00 77.00 179 GLU A C 1
ATOM 1402 O O . GLU A 1 179 ? 10.138 -3.776 -19.381 1.00 77.00 179 GLU A O 1
ATOM 1407 N N . LEU A 1 180 ? 10.779 -1.964 -20.526 1.00 77.12 180 LEU A N 1
ATOM 1408 C CA . LEU A 1 180 ? 9.786 -2.140 -21.588 1.00 77.12 180 LEU A CA 1
ATOM 1409 C C . LEU A 1 180 ? 10.414 -2.945 -22.722 1.00 77.12 180 LEU A C 1
ATOM 1411 O O . LEU A 1 180 ? 11.456 -2.573 -23.263 1.00 77.12 180 LEU A O 1
ATOM 1415 N N . THR A 1 181 ? 9.769 -4.045 -23.090 1.00 70.94 181 THR A N 1
ATOM 1416 C CA . THR A 1 181 ? 10.24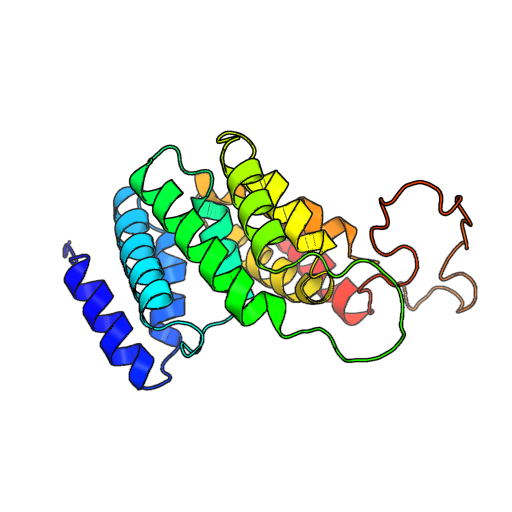8 -4.937 -24.148 1.00 70.94 1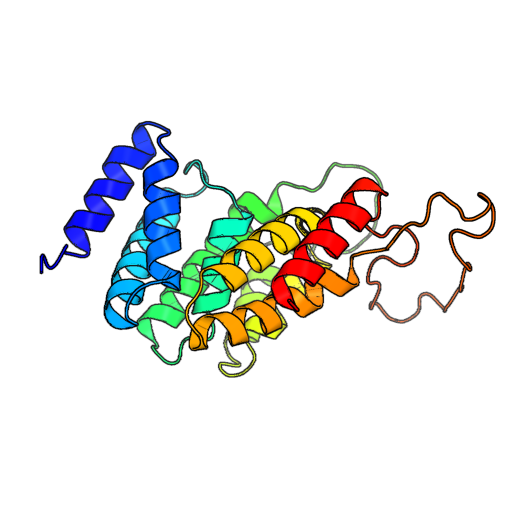81 THR A CA 1
ATOM 1417 C C . THR A 1 181 ? 9.413 -4.756 -25.406 1.00 70.94 181 THR A C 1
ATOM 1419 O O . THR A 1 181 ? 8.190 -4.879 -25.350 1.00 70.94 181 THR A O 1
ATOM 1422 N N . ASP A 1 182 ? 10.068 -4.534 -26.544 1.00 70.19 182 ASP A N 1
ATOM 1423 C CA . ASP A 1 182 ? 9.421 -4.490 -27.854 1.00 70.19 182 ASP A CA 1
ATOM 1424 C C . ASP A 1 182 ? 9.674 -5.810 -28.612 1.00 70.19 182 ASP A C 1
ATOM 1426 O O . ASP A 1 182 ? 10.822 -6.091 -28.973 1.00 70.19 182 ASP A O 1
ATOM 1430 N N . PRO A 1 183 ? 8.639 -6.638 -28.867 1.00 64.12 183 PRO A N 1
ATOM 1431 C CA 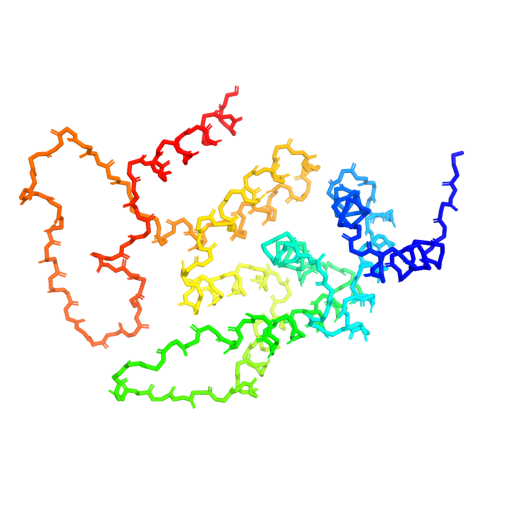. PRO A 1 183 ? 8.789 -7.896 -29.599 1.00 64.12 183 PRO A CA 1
ATOM 1432 C C . PRO A 1 183 ? 9.120 -7.708 -31.088 1.00 64.12 183 PRO A C 1
ATOM 1434 O O . PRO A 1 183 ? 9.484 -8.682 -31.750 1.00 64.12 183 PRO A O 1
ATOM 1437 N N . SER A 1 184 ? 8.983 -6.491 -31.627 1.00 68.06 184 SER A N 1
ATOM 1438 C CA . SER A 1 184 ? 9.314 -6.166 -33.019 1.00 68.06 184 SER A CA 1
ATOM 1439 C C . SER A 1 184 ? 10.799 -5.839 -33.234 1.00 68.06 184 SER A C 1
ATOM 1441 O O . SER A 1 184 ? 11.259 -5.807 -34.380 1.00 68.06 184 SER A O 1
ATOM 1443 N N . LEU A 1 185 ? 11.574 -5.665 -32.154 1.00 61.03 185 LEU A N 1
ATOM 1444 C CA . LEU A 1 185 ? 13.019 -5.460 -32.229 1.00 61.03 185 LEU A CA 1
ATOM 1445 C C . LEU A 1 185 ? 13.760 -6.786 -32.515 1.00 61.03 185 LEU A C 1
ATOM 1447 O O . LEU A 1 185 ? 13.436 -7.823 -31.932 1.00 61.03 185 LEU A O 1
ATOM 1451 N N . PRO A 1 186 ? 14.795 -6.792 -33.379 1.00 57.41 186 PRO A N 1
ATOM 1452 C CA . PRO A 1 186 ? 15.636 -7.968 -33.585 1.00 57.41 186 PRO A CA 1
ATOM 1453 C C . PRO A 1 186 ? 16.286 -8.428 -32.269 1.00 57.41 186 PRO A C 1
ATOM 1455 O O . PRO A 1 186 ? 16.842 -7.609 -31.537 1.00 57.41 186 PRO A O 1
ATOM 1458 N N . LYS A 1 187 ? 16.299 -9.746 -32.013 1.00 54.16 187 LYS A N 1
ATOM 1459 C CA . LYS A 1 187 ? 16.755 -10.403 -30.761 1.00 54.16 187 LYS A CA 1
ATOM 1460 C C . LYS A 1 187 ? 18.242 -10.208 -30.376 1.00 54.16 187 LYS A C 1
ATOM 1462 O O . LYS A 1 187 ? 18.748 -10.937 -29.534 1.00 54.16 187 LYS A O 1
ATOM 1467 N N . GLY A 1 188 ? 18.948 -9.251 -30.975 1.00 52.22 188 GLY A N 1
ATOM 1468 C CA . GLY A 1 188 ? 20.339 -8.893 -30.666 1.00 52.22 188 GLY A CA 1
ATOM 1469 C C . GLY A 1 188 ? 20.532 -7.450 -30.188 1.00 52.22 188 GLY A C 1
ATOM 1470 O O . GLY A 1 188 ? 21.670 -7.030 -30.032 1.00 52.22 188 GLY A O 1
ATOM 1471 N N . MET A 1 189 ? 19.449 -6.687 -29.989 1.00 50.41 189 MET A N 1
ATOM 1472 C CA . MET A 1 189 ? 19.494 -5.295 -29.508 1.00 50.41 189 MET A CA 1
ATOM 1473 C C . MET A 1 189 ? 18.950 -5.140 -28.073 1.00 50.41 189 MET A C 1
ATOM 1475 O O . MET A 1 189 ? 18.794 -4.024 -27.581 1.00 50.41 189 MET A O 1
ATOM 1479 N N . HIS A 1 190 ? 18.614 -6.247 -27.401 1.00 50.62 190 HIS A N 1
ATOM 1480 C CA . HIS A 1 190 ? 18.183 -6.231 -26.004 1.00 50.62 190 HIS A CA 1
ATOM 1481 C C . HIS A 1 190 ? 19.420 -6.118 -25.111 1.00 50.62 190 HIS A C 1
ATOM 1483 O O . HIS A 1 190 ? 20.089 -7.112 -24.854 1.00 50.62 190 HIS A O 1
ATOM 1489 N N . GLY A 1 191 ? 19.722 -4.893 -24.687 1.00 48.91 191 GLY A N 1
ATOM 1490 C CA . GLY A 1 191 ? 20.828 -4.591 -23.785 1.00 48.91 191 GLY A CA 1
ATOM 1491 C C . GLY A 1 191 ? 22.054 -4.093 -24.536 1.00 48.91 191 GLY A C 1
ATOM 1492 O O . GLY A 1 191 ? 22.879 -4.863 -25.015 1.00 48.91 191 GLY A O 1
ATOM 1493 N N . HIS A 1 192 ? 22.213 -2.772 -24.604 1.00 42.94 192 HIS A N 1
ATOM 1494 C CA . HIS A 1 192 ? 23.565 -2.239 -24.609 1.00 42.94 192 HIS A CA 1
ATOM 1495 C C . HIS A 1 192 ? 24.137 -2.631 -23.241 1.00 42.94 192 HIS A C 1
ATOM 1497 O O . HIS A 1 192 ? 23.701 -2.082 -22.230 1.00 42.94 192 HIS A O 1
ATOM 1503 N N . ASP A 1 193 ? 25.034 -3.619 -23.213 1.00 43.41 193 ASP A N 1
ATOM 1504 C CA . ASP A 1 193 ? 25.946 -3.866 -22.096 1.00 43.41 193 ASP A CA 1
ATOM 1505 C C . ASP A 1 193 ? 26.759 -2.583 -21.877 1.00 43.41 193 ASP A C 1
ATOM 1507 O O . ASP A 1 193 ? 27.891 -2.443 -22.346 1.00 43.41 193 ASP A O 1
ATOM 1511 N N . ILE A 1 194 ? 26.174 -1.584 -21.213 1.00 44.00 194 ILE A N 1
ATOM 1512 C CA . ILE A 1 194 ? 26.960 -0.492 -20.666 1.00 44.00 194 ILE A CA 1
ATOM 1513 C C . ILE A 1 194 ? 27.583 -1.059 -19.401 1.00 44.00 194 ILE A C 1
ATOM 1515 O O . ILE A 1 194 ? 27.020 -0.969 -18.314 1.00 44.00 194 ILE A O 1
ATOM 1519 N N . ALA A 1 195 ? 28.752 -1.671 -19.568 1.00 36.38 195 ALA A N 1
ATOM 1520 C CA . ALA A 1 195 ? 29.687 -1.925 -18.489 1.00 36.38 195 ALA A CA 1
ATOM 1521 C C . ALA A 1 195 ? 30.098 -0.574 -17.870 1.00 36.38 195 ALA A C 1
ATOM 1523 O O . ALA A 1 195 ? 31.136 -0.006 -18.204 1.00 36.38 195 ALA A O 1
ATOM 1524 N N . LEU A 1 196 ? 29.249 -0.009 -17.009 1.00 39.19 196 LEU A N 1
ATOM 1525 C CA . LEU A 1 196 ? 29.619 1.082 -16.117 1.00 39.19 196 LEU A CA 1
ATOM 1526 C C . LEU A 1 196 ? 30.046 0.457 -14.796 1.00 39.19 196 LEU A C 1
ATOM 1528 O O . LEU A 1 196 ? 29.210 0.066 -13.993 1.00 39.19 196 LEU A O 1
ATOM 1532 N N . ASN A 1 197 ? 31.365 0.347 -14.639 1.00 31.61 197 ASN A N 1
ATOM 1533 C CA . ASN A 1 197 ? 32.129 0.221 -13.398 1.00 31.61 197 ASN A CA 1
ATOM 1534 C C . ASN A 1 197 ? 31.322 -0.108 -12.125 1.00 31.61 197 ASN A C 1
ATOM 1536 O O . ASN A 1 197 ? 30.655 0.757 -11.557 1.00 31.61 197 ASN A O 1
ATOM 1540 N N . GLU A 1 198 ? 31.522 -1.324 -11.612 1.00 38.19 198 GLU A N 1
ATOM 1541 C CA . GLU A 1 198 ? 31.024 -1.877 -10.339 1.00 38.19 198 GLU A CA 1
ATOM 1542 C C . GLU A 1 198 ? 31.504 -1.143 -9.057 1.00 38.19 198 GLU A C 1
ATOM 1544 O O . GLU A 1 198 ? 31.576 -1.742 -7.988 1.00 38.19 198 GLU A O 1
ATOM 1549 N N . GLU A 1 199 ? 31.837 0.150 -9.094 1.00 38.66 199 GLU A N 1
ATOM 1550 C CA . GLU A 1 199 ? 32.404 0.844 -7.923 1.00 38.66 199 GLU A CA 1
ATOM 1551 C C . GLU A 1 199 ? 31.407 1.648 -7.076 1.00 38.66 199 GLU A C 1
ATOM 1553 O O . GLU A 1 199 ? 31.791 2.212 -6.052 1.00 38.66 199 GLU A O 1
ATOM 1558 N N . GLN A 1 200 ? 30.116 1.698 -7.414 1.00 35.97 200 GLN A N 1
ATOM 1559 C CA . GLN A 1 200 ? 29.133 2.390 -6.568 1.00 35.97 200 GLN A CA 1
ATOM 1560 C C . GLN A 1 200 ? 27.848 1.573 -6.464 1.00 35.97 200 GLN A C 1
ATOM 1562 O O . GLN A 1 200 ? 27.179 1.340 -7.463 1.00 35.97 200 GLN A O 1
ATOM 1567 N N . GLY A 1 201 ? 27.509 1.140 -5.243 1.00 39.22 201 GLY A N 1
ATOM 1568 C CA . GLY A 1 201 ? 26.375 0.271 -4.887 1.00 39.22 201 GLY A CA 1
ATOM 1569 C C . GLY A 1 201 ? 24.983 0.866 -5.141 1.00 39.22 201 GLY A C 1
ATOM 1570 O O . GLY A 1 201 ? 24.179 0.988 -4.222 1.00 39.22 201 GLY A O 1
ATOM 1571 N N . ASN A 1 202 ? 24.707 1.223 -6.393 1.00 41.34 202 ASN A N 1
ATOM 1572 C CA . ASN A 1 202 ? 23.508 1.894 -6.891 1.00 41.34 202 ASN A CA 1
ATOM 1573 C C . ASN A 1 202 ? 22.807 1.071 -7.990 1.00 41.34 202 ASN A C 1
ATOM 1575 O O . ASN A 1 202 ? 22.135 1.626 -8.858 1.00 41.34 202 ASN A O 1
ATOM 1579 N N . ALA A 1 203 ? 22.962 -0.253 -7.973 1.00 44.19 203 ALA A N 1
ATOM 1580 C CA . ALA A 1 203 ? 22.383 -1.127 -8.983 1.00 44.19 203 ALA A CA 1
ATOM 1581 C C . ALA A 1 203 ? 20.869 -1.307 -8.754 1.00 44.19 203 ALA A C 1
ATOM 1583 O O . ALA A 1 203 ? 20.419 -2.264 -8.129 1.00 44.19 203 ALA A O 1
ATOM 1584 N N . PHE A 1 204 ? 20.070 -0.375 -9.282 1.00 47.81 204 PHE A N 1
ATOM 1585 C CA . PHE A 1 204 ? 18.797 -0.765 -9.895 1.00 47.81 204 PHE A CA 1
ATOM 1586 C C . PHE A 1 204 ? 19.131 -1.810 -10.967 1.00 47.81 204 PHE A C 1
ATOM 1588 O O . PHE A 1 204 ? 20.147 -1.651 -11.641 1.00 47.81 204 PHE A O 1
ATOM 1595 N N . LEU A 1 205 ? 18.356 -2.893 -11.070 1.00 43.31 205 LEU A N 1
ATOM 1596 C CA . LEU A 1 205 ? 18.665 -4.035 -11.942 1.00 43.31 205 LEU A CA 1
ATOM 1597 C C . LEU A 1 205 ? 18.823 -3.569 -13.402 1.00 43.31 205 LEU A C 1
ATOM 1599 O O . LEU A 1 205 ? 17.841 -3.449 -14.122 1.00 43.31 205 LEU A O 1
ATOM 1603 N N . GLN A 1 206 ? 20.053 -3.278 -13.827 1.00 40.47 206 GLN A N 1
ATOM 1604 C CA . GLN A 1 206 ? 20.399 -2.967 -15.211 1.00 40.47 206 GLN A CA 1
ATOM 1605 C C . GLN A 1 206 ? 20.557 -4.289 -15.965 1.00 40.47 206 GLN A C 1
ATOM 1607 O O . GLN A 1 206 ? 21.431 -5.085 -15.626 1.00 40.47 206 GLN A O 1
ATOM 1612 N N . GLY A 1 207 ? 19.706 -4.531 -16.967 1.00 43.59 207 GLY A N 1
ATOM 1613 C CA . GLY A 1 207 ? 19.817 -5.686 -17.870 1.00 43.59 207 GLY A CA 1
ATOM 1614 C C . GLY A 1 207 ? 19.126 -6.965 -17.383 1.00 43.59 207 GLY A C 1
ATOM 1615 O O . GLY A 1 207 ? 19.202 -7.996 -18.047 1.00 43.59 207 GLY A O 1
ATOM 1616 N N . LEU A 1 208 ? 18.440 -6.897 -16.239 1.00 43.22 208 LEU A N 1
ATOM 1617 C CA . LEU A 1 208 ? 17.554 -7.934 -15.693 1.00 43.22 208 LEU A CA 1
ATOM 1618 C C . LEU A 1 208 ? 16.247 -7.296 -15.190 1.00 43.22 208 LEU A C 1
ATOM 1620 O O . LEU A 1 208 ? 15.705 -7.706 -14.160 1.00 43.22 208 LEU A O 1
ATOM 1624 N N . GLY A 1 209 ? 15.774 -6.229 -15.834 1.00 49.41 209 GLY A N 1
ATOM 1625 C CA . GLY A 1 209 ? 14.527 -5.595 -15.428 1.00 49.41 209 GLY A CA 1
ATOM 1626 C C . GLY A 1 209 ? 13.338 -6.548 -15.534 1.00 49.41 209 GLY A C 1
ATOM 1627 O O . GLY A 1 209 ? 13.343 -7.541 -16.266 1.00 49.41 209 GLY A O 1
ATOM 1628 N N . TRP A 1 210 ? 12.274 -6.241 -14.792 1.00 56.50 210 TRP A N 1
ATOM 1629 C CA . TRP A 1 210 ? 11.037 -7.026 -14.816 1.00 56.50 210 TRP A CA 1
ATOM 1630 C C . TRP A 1 210 ? 10.192 -6.623 -16.028 1.00 56.50 210 TRP A C 1
ATOM 1632 O O . TRP A 1 210 ? 9.160 -5.964 -15.906 1.00 56.50 210 TRP A O 1
ATOM 1642 N N . GLY A 1 211 ? 10.668 -6.990 -17.216 1.00 58.97 211 GLY A N 1
ATOM 1643 C CA . GLY A 1 211 ? 10.078 -6.628 -18.498 1.00 58.97 211 GLY A CA 1
ATOM 1644 C C . GLY A 1 211 ? 9.687 -7.849 -19.312 1.00 58.97 211 GLY A C 1
ATOM 1645 O O . GLY A 1 211 ? 10.537 -8.549 -19.849 1.00 58.97 211 GLY A O 1
ATOM 1646 N N . SER A 1 212 ? 8.388 -8.108 -19.425 1.00 64.50 212 SER A N 1
ATOM 1647 C CA . SER A 1 212 ? 7.837 -8.986 -20.459 1.00 64.50 212 SER A CA 1
ATOM 1648 C C . SER A 1 212 ? 6.964 -8.164 -21.400 1.00 64.50 212 SER A C 1
ATOM 1650 O O . SER A 1 212 ? 6.547 -7.051 -21.059 1.00 64.50 212 SER A O 1
ATOM 1652 N N . VAL A 1 213 ? 6.635 -8.710 -22.571 1.00 64.88 213 VAL A N 1
ATOM 1653 C CA . VAL A 1 213 ? 5.685 -8.063 -23.489 1.00 64.88 213 VAL A CA 1
ATOM 1654 C C . VAL A 1 213 ? 4.343 -7.851 -22.780 1.00 64.88 213 VAL A C 1
ATOM 1656 O O . VAL A 1 213 ? 3.759 -6.778 -22.869 1.00 64.88 213 VAL A O 1
ATOM 1659 N N . GLN A 1 214 ? 3.916 -8.821 -21.967 1.00 67.81 214 GLN A N 1
ATOM 1660 C CA . GLN A 1 214 ? 2.709 -8.737 -21.146 1.00 67.81 214 GLN A CA 1
ATOM 1661 C C . GLN A 1 214 ? 2.812 -7.640 -20.074 1.00 67.81 214 GLN A C 1
ATOM 1663 O O . GLN A 1 214 ? 1.861 -6.889 -19.866 1.00 67.81 214 GLN A O 1
ATOM 1668 N N . SER A 1 215 ? 3.970 -7.511 -19.415 1.00 68.12 215 SER A N 1
ATOM 1669 C CA . SER A 1 215 ? 4.235 -6.419 -18.466 1.00 68.12 215 SER A CA 1
ATOM 1670 C C . SER A 1 215 ? 4.156 -5.063 -19.167 1.00 68.12 215 SER A C 1
ATOM 1672 O O . SER A 1 215 ? 3.526 -4.142 -18.656 1.00 68.12 215 SER A O 1
ATOM 1674 N N . THR A 1 216 ? 4.750 -4.964 -20.359 1.00 76.12 216 THR A N 1
ATOM 1675 C CA . THR A 1 216 ? 4.775 -3.755 -21.193 1.00 76.12 216 THR A CA 1
ATOM 1676 C C . THR A 1 216 ? 3.356 -3.331 -21.573 1.00 76.12 216 THR A C 1
ATOM 1678 O O . THR A 1 216 ? 2.983 -2.180 -21.353 1.00 76.12 216 THR A O 1
ATOM 1681 N N . GLU A 1 217 ? 2.528 -4.260 -22.060 1.00 76.06 217 GLU A N 1
ATOM 1682 C CA . GLU A 1 217 ? 1.115 -4.000 -22.367 1.00 76.06 217 GLU A CA 1
ATOM 1683 C C . GLU A 1 217 ? 0.322 -3.560 -21.129 1.00 76.06 217 GLU A C 1
ATOM 1685 O O . GLU A 1 217 ? -0.418 -2.577 -21.194 1.00 76.06 217 GLU A O 1
ATOM 1690 N N . LEU A 1 218 ? 0.501 -4.235 -19.987 1.00 79.12 218 LEU A N 1
ATOM 1691 C CA . LEU A 1 218 ? -0.164 -3.879 -18.729 1.00 79.12 218 LEU A CA 1
ATOM 1692 C C . LEU A 1 218 ? 0.180 -2.450 -18.298 1.00 79.12 218 LEU A C 1
ATOM 1694 O O . LEU A 1 218 ? -0.703 -1.693 -17.886 1.00 79.12 218 LEU A O 1
ATOM 1698 N N . ILE A 1 219 ? 1.453 -2.071 -18.395 1.00 79.56 219 ILE A N 1
ATOM 1699 C CA . ILE A 1 219 ? 1.930 -0.741 -18.010 1.00 79.56 219 ILE A CA 1
ATOM 1700 C C . ILE A 1 219 ? 1.366 0.319 -18.946 1.00 79.56 219 ILE A C 1
ATOM 1702 O O . ILE A 1 219 ? 0.806 1.304 -18.469 1.00 79.56 219 ILE A O 1
ATOM 1706 N N . LEU A 1 220 ? 1.453 0.105 -20.261 1.00 80.12 220 LEU A N 1
ATOM 1707 C CA . LEU A 1 220 ? 0.913 1.037 -21.250 1.00 80.12 220 LEU A CA 1
ATOM 1708 C C . LEU A 1 220 ? -0.598 1.225 -21.084 1.00 80.12 220 LEU A C 1
ATOM 1710 O O . LEU A 1 220 ? -1.082 2.353 -21.157 1.00 80.12 220 LEU A O 1
ATOM 1714 N N . ASN A 1 221 ? -1.331 0.151 -20.787 1.00 82.19 221 ASN A N 1
ATOM 1715 C CA . ASN A 1 221 ? -2.767 0.216 -20.541 1.00 82.19 221 ASN A CA 1
ATOM 1716 C C . ASN A 1 221 ? -3.094 1.061 -19.296 1.00 82.19 221 ASN A C 1
ATOM 1718 O O . ASN A 1 221 ? -3.923 1.967 -19.351 1.00 82.19 221 ASN A O 1
ATOM 1722 N N . ASN A 1 222 ? -2.387 0.834 -18.185 1.00 78.88 222 ASN A N 1
ATOM 1723 C CA . ASN A 1 222 ? -2.567 1.635 -16.971 1.00 78.88 222 ASN A CA 1
ATOM 1724 C C . ASN A 1 222 ? -2.190 3.109 -17.184 1.00 78.88 222 ASN A C 1
ATOM 1726 O O . ASN A 1 222 ? -2.911 3.998 -16.735 1.00 78.88 222 ASN A O 1
ATOM 1730 N N . LEU A 1 223 ? -1.093 3.386 -17.897 1.00 80.81 223 LEU A N 1
ATOM 1731 C CA . LEU A 1 223 ? -0.683 4.755 -18.219 1.00 80.81 223 LEU A CA 1
ATOM 1732 C C . LEU A 1 223 ? -1.708 5.467 -19.105 1.00 80.81 223 LEU A C 1
ATOM 1734 O O . LEU A 1 223 ? -1.982 6.645 -18.873 1.00 80.81 223 LEU A O 1
ATOM 1738 N N . PHE A 1 224 ? -2.311 4.765 -20.067 1.00 81.06 224 PHE A N 1
ATOM 1739 C CA . PHE A 1 224 ? -3.389 5.314 -20.886 1.00 81.06 224 PHE A CA 1
ATOM 1740 C C . PHE A 1 224 ? -4.574 5.752 -20.017 1.00 81.06 224 PHE A C 1
ATOM 1742 O O . PHE A 1 224 ? -4.978 6.907 -20.087 1.00 81.06 224 PHE A O 1
ATOM 1749 N N . TYR A 1 225 ? -5.069 4.893 -19.121 1.00 78.81 225 TYR A N 1
ATOM 1750 C CA . TYR A 1 225 ? -6.185 5.254 -18.234 1.00 78.81 225 TYR A CA 1
ATOM 1751 C C . TYR A 1 225 ? -5.861 6.372 -17.239 1.00 78.81 225 TYR A C 1
ATOM 1753 O O . TYR A 1 225 ? -6.759 7.101 -16.828 1.00 78.81 225 TYR A O 1
ATOM 1761 N N . LEU A 1 226 ? -4.597 6.516 -16.837 1.00 76.56 226 LEU A N 1
ATOM 1762 C CA . LEU A 1 226 ? -4.169 7.592 -15.941 1.00 76.56 226 LEU A CA 1
ATOM 1763 C C . LEU A 1 226 ? -4.011 8.948 -16.644 1.00 76.56 226 LEU A C 1
ATOM 1765 O O . LEU A 1 226 ? -3.971 9.971 -15.959 1.00 76.56 226 LEU A O 1
ATOM 1769 N N . THR A 1 227 ? -3.880 8.958 -17.974 1.00 76.69 227 THR A N 1
ATOM 1770 C CA . THR A 1 227 ? -3.609 10.164 -18.779 1.00 76.69 227 THR A CA 1
ATOM 1771 C C . THR A 1 227 ? -4.734 10.550 -19.746 1.00 76.69 227 THR A C 1
ATOM 1773 O O . THR A 1 227 ? -4.660 11.635 -20.324 1.00 76.69 227 THR A O 1
ATOM 1776 N N . ALA A 1 228 ? -5.753 9.701 -19.906 1.00 54.34 228 ALA A N 1
ATOM 1777 C CA . ALA A 1 228 ? -6.985 9.968 -20.655 1.00 54.34 228 ALA A CA 1
ATOM 1778 C C . ALA A 1 228 ? -7.943 10.902 -19.896 1.00 54.34 228 ALA A C 1
ATOM 1780 O O . ALA A 1 228 ? -8.579 11.744 -20.571 1.00 54.34 228 ALA A O 1
#

InterPro domains:
  IPR029473 Cell morphogenesis central region [PF14228] (20-180)
  IPR039867 Protein furry/Tao3/Mor2 [PTHR12295] (3-228)

Mean predicted aligned error: 11.02 Å

Secondary structure (DSSP, 8-state):
-----HHHHHHHHHHHHTTT-THHHHHHHHHHHHS-HHHHHHHHHHHHHHHHHHTT-S---HHHHHHHHHHHHT-SSHHHHHHHHHHHHHHHHTTTTS--------S----HHHHHHHHHHHHTSTTTHHHHHHHHHHHH-GGGHHHHHHHHHHHHHHS-HHHHHHHHHHHHHHHTT-----TTS-TT-S-------TTSS----SS--S--HHHHHHHHHHHHHHH-